Protein AF-A0A7S4CI80-F1 (afdb_monomer_lite)

InterPro domains:
  IPR011989 Armadillo-like helical [G3DSA:1.25.10.10] (2-268)
  IPR016024 Armadillo-type fold [SSF48371] (73-231)

Radius of gyration: 21.58 Å; chains: 1; bounding box: 51×41×60 Å

pLDDT: mean 76.31, std 18.37, range [42.38, 98.0]

Secondary structure (DSSP, 8-state):
-HHHHHHHHHH--SHHHHHHHHHHHHHHGGGS-HHHHHHHHHHHHHHH--GGGTTTSTTHHHHHHHHHHHH-SHHHHHHHHHHHHHTTT-HHHHHHHHHHHHHHHHSHHHHHHHHHTTHHHHHHHHHHH-TT-HHHHHHHHHHHHHHHHTT-HHHHHHTT-GGGHHHHHHH---HHHHHHHHHHHHHHHHHSTTSS-HHHHHHHHHHHHHH---HHHHHHHHHHHHHHHHH-SSSHHHHHTSHHHHHHHHHHHHHS-SSSSS-HHHHHHHHHHHTT--

Foldseek 3Di:
DLVVLLVVLVVDPDPVVNVVSLVVLLVCLVVDDLVVNLVSLLSSLLSNDPCVVVVPDPCNVVVLVVLLVRQLDLVNLLSLVVSCVVPVPDVSSLLSSLVSLLSLCLDPSRVVSSLVSVSLLSLQSSCVNCLQDVSSLVSLLSNCLSCLQPLNNVSCLVSCSVVCLLSNLVNDPDLVSLLSSLQSLLSNLVSPQPSDDLVVQLVSLLSSCVNPLALSSLVSSVSNLVSSLVSDDDDVLVVLLDPSVVVSLVSSVVNHDPPDDDPSVVVVVVSCVVVVSD

Organism: NCBI:txid73025

Sequence (278 aa):
LCQVCYNLALAVDTSEARTLLLQTMLSTVPLCTEEDTAQIVILTVGAVLTPRVWQESVFGDIYRDLLIQHMATETHVQSIVNCAKQFSAILDIQHPCVEILTILLQAEVSRSLVLSCGGLQVVVDCAKRFPKDTPVQGYFLESVAECAVNDMLSEAMQIGALDHLPTVMEHSTDEADAEQCCSLVTTCLGAKPGCMDGAAALELVRTAVQLHPTPDVASAALDAIVAIGESTVVEPWALMATEAGVDLLSRCAAAQPPEGGPDFSEGLVHMLDRNGAL

Structure (mmCIF, N/CA/C/O backbone):
data_AF-A0A7S4CI80-F1
#
_entry.id   AF-A0A7S4CI80-F1
#
loop_
_atom_site.group_PDB
_atom_site.id
_atom_site.type_symbol
_atom_site.label_atom_id
_atom_site.label_alt_id
_atom_site.label_comp_id
_atom_site.label_asym_id
_atom_site.label_entity_id
_atom_site.label_seq_id
_atom_site.pdbx_PDB_ins_code
_atom_site.Cartn_x
_atom_site.Cartn_y
_atom_site.Cartn_z
_atom_site.occupancy
_atom_site.B_iso_or_equiv
_atom_site.auth_seq_id
_atom_site.auth_comp_id
_atom_site.auth_asym_id
_atom_site.auth_atom_id
_atom_site.pdbx_PDB_model_num
ATOM 1 N N . LEU A 1 1 ? -25.852 8.807 22.545 1.00 44.88 1 LEU A N 1
ATOM 2 C CA . LEU A 1 1 ? -24.674 9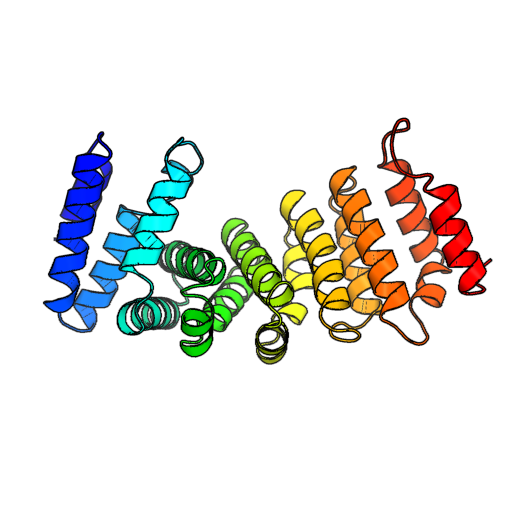.521 23.088 1.00 44.88 1 LEU A CA 1
ATOM 3 C C . LEU A 1 1 ? -23.642 9.762 21.991 1.00 44.88 1 LEU A C 1
ATOM 5 O O . LEU A 1 1 ? -23.297 10.904 21.739 1.00 44.88 1 LEU A O 1
ATOM 9 N N . CYS A 1 2 ? -23.247 8.725 21.255 1.00 43.81 2 CYS A N 1
ATOM 10 C CA . CYS A 1 2 ? -22.209 8.828 20.233 1.00 43.81 2 CYS A CA 1
ATOM 11 C C . CYS A 1 2 ? -22.530 9.784 19.067 1.00 43.81 2 CYS A C 1
ATOM 13 O O . CYS A 1 2 ? -21.680 10.588 18.713 1.00 43.81 2 CYS A O 1
ATOM 15 N N . GLN A 1 3 ? -23.765 9.808 18.546 1.00 43.31 3 GLN A N 1
ATOM 16 C CA . GLN A 1 3 ? -24.186 10.817 17.552 1.00 43.31 3 GLN A CA 1
ATOM 17 C C . GLN A 1 3 ? -24.090 12.257 18.091 1.00 43.31 3 GLN A C 1
ATOM 19 O O . GLN A 1 3 ? -23.827 13.194 17.345 1.00 43.31 3 GLN A O 1
ATOM 24 N N . VAL A 1 4 ? -24.294 12.439 19.400 1.00 45.97 4 VAL A N 1
ATOM 25 C CA . VAL A 1 4 ? -24.179 13.745 20.065 1.00 45.97 4 VAL A CA 1
ATOM 26 C C . VAL A 1 4 ? -22.709 14.137 20.188 1.00 45.97 4 VAL A C 1
ATOM 28 O O . VAL A 1 4 ? -22.381 15.273 19.877 1.00 45.97 4 VAL A O 1
ATOM 31 N N . CYS A 1 5 ? -21.822 13.205 20.550 1.00 49.31 5 CYS A N 1
ATOM 32 C CA . CYS A 1 5 ? -20.373 13.428 20.564 1.00 49.31 5 CYS A CA 1
ATOM 33 C C . CYS A 1 5 ? -19.816 13.725 19.163 1.00 49.31 5 CYS A C 1
ATOM 35 O O . CYS A 1 5 ? -19.029 14.652 19.026 1.00 49.31 5 CYS A O 1
ATOM 37 N N . TYR A 1 6 ? -20.277 13.012 18.129 1.00 46.78 6 TYR A N 1
ATOM 38 C CA . TYR A 1 6 ? -19.923 13.260 16.727 1.00 46.78 6 TYR A CA 1
ATOM 39 C C . TYR A 1 6 ? -20.344 14.664 16.275 1.00 46.78 6 TYR A C 1
ATOM 41 O O . TYR A 1 6 ? -19.527 15.447 15.796 1.00 46.78 6 TYR A O 1
ATOM 49 N N . ASN A 1 7 ? -21.603 15.034 16.525 1.00 47.84 7 ASN A N 1
ATOM 50 C CA . ASN A 1 7 ? -22.102 16.370 16.202 1.00 47.84 7 ASN A CA 1
ATOM 51 C C . ASN A 1 7 ? -21.393 17.471 17.017 1.00 47.84 7 ASN A C 1
ATOM 53 O O . ASN A 1 7 ? -21.228 18.577 16.514 1.00 47.84 7 ASN A O 1
ATOM 57 N N . LEU A 1 8 ? -20.960 17.186 18.253 1.00 47.72 8 LEU A N 1
ATOM 58 C CA . LEU A 1 8 ? -20.152 18.106 19.060 1.00 47.72 8 LEU A CA 1
ATOM 59 C C . LEU A 1 8 ? -18.726 18.248 18.518 1.00 47.72 8 LEU A C 1
ATOM 61 O O . LEU A 1 8 ? -18.243 19.368 18.434 1.00 47.72 8 LEU A O 1
ATOM 65 N N . ALA A 1 9 ? -18.068 17.159 18.114 1.00 49.94 9 ALA A N 1
ATOM 66 C CA . ALA A 1 9 ? -16.731 17.206 17.519 1.00 49.94 9 ALA A CA 1
ATOM 67 C C . ALA A 1 9 ? -16.717 18.037 16.225 1.00 49.94 9 ALA A C 1
ATOM 69 O O . ALA A 1 9 ? -15.828 18.867 16.037 1.00 49.94 9 ALA A O 1
ATOM 70 N N . LEU A 1 10 ? -17.753 17.882 15.391 1.00 48.47 10 LEU A N 1
ATOM 71 C CA . LEU A 1 10 ? -17.949 18.678 14.177 1.00 48.47 10 LEU A CA 1
ATOM 72 C C . LEU A 1 10 ? -18.293 20.151 14.456 1.00 48.47 10 LEU A C 1
ATOM 74 O O . LEU A 1 10 ? -17.951 21.014 13.655 1.00 48.47 10 LEU A O 1
ATOM 78 N N . ALA A 1 11 ? -18.963 20.452 15.573 1.00 47.44 11 ALA A N 1
ATOM 79 C CA . ALA A 1 11 ? -19.374 21.813 15.934 1.00 47.44 11 ALA A CA 1
ATOM 80 C C . ALA A 1 11 ? -18.296 22.614 16.687 1.00 47.44 11 ALA A C 1
ATOM 82 O O . ALA A 1 11 ? -18.469 23.811 16.920 1.00 47.44 11 ALA A O 1
ATOM 83 N N . VAL A 1 12 ? -17.205 21.971 17.109 1.00 52.47 12 VAL A N 1
ATOM 84 C CA . VAL A 1 12 ? -16.127 22.615 17.864 1.00 52.47 12 VAL A CA 1
ATOM 85 C C . VAL A 1 12 ? -15.066 23.141 16.897 1.00 52.47 12 VAL A C 1
ATOM 87 O O . VAL A 1 12 ? -14.402 22.372 16.204 1.00 52.47 12 VAL A O 1
ATOM 90 N N . ASP A 1 13 ? -14.897 24.462 16.875 1.00 50.25 13 ASP A N 1
ATOM 91 C CA . ASP A 1 13 ? -14.061 25.189 15.905 1.00 50.25 13 ASP A CA 1
ATOM 92 C C . ASP A 1 13 ? -12.594 25.372 16.352 1.00 50.25 13 ASP A C 1
ATOM 94 O O . ASP A 1 13 ? -11.782 25.953 15.637 1.00 50.25 13 ASP A O 1
ATOM 98 N N . THR A 1 14 ? -12.225 24.897 17.549 1.00 54.53 14 THR A N 1
ATOM 99 C CA . THR A 1 14 ? -10.882 25.094 18.122 1.00 54.53 14 THR A CA 1
ATOM 100 C C . THR A 1 14 ? -10.185 23.773 18.448 1.00 54.53 14 THR A C 1
ATOM 102 O O . THR A 1 14 ? -10.803 22.822 18.936 1.00 54.53 14 THR A O 1
ATOM 105 N N . SER A 1 15 ? -8.871 23.711 18.195 1.00 49.38 15 SER A N 1
ATOM 106 C CA . SER A 1 15 ? -8.067 22.494 18.383 1.00 49.38 15 SER A CA 1
ATOM 107 C C . SER A 1 15 ? -8.060 22.010 19.838 1.00 49.38 15 SER A C 1
ATOM 109 O O . SER A 1 15 ? -8.204 20.816 20.074 1.00 49.38 15 SER A O 1
ATOM 111 N N . GLU A 1 16 ? -7.992 22.918 20.818 1.00 49.62 16 GLU A N 1
ATOM 112 C CA . GLU A 1 16 ? -7.991 22.584 22.252 1.00 49.62 16 GLU A CA 1
ATOM 113 C C . GLU A 1 16 ? -9.283 21.900 22.707 1.00 49.62 16 GLU A C 1
ATOM 115 O O . GLU A 1 16 ? -9.243 20.918 23.448 1.00 49.62 16 GLU A O 1
ATOM 120 N N . ALA A 1 17 ? -10.436 22.380 22.242 1.00 51.88 17 ALA A N 1
ATOM 121 C CA . ALA A 1 17 ? -11.717 21.797 22.612 1.00 51.88 17 ALA A CA 1
ATOM 122 C C . ALA A 1 17 ? -11.946 20.445 21.913 1.00 51.88 17 ALA A C 1
ATOM 124 O O . ALA A 1 17 ? -12.551 19.560 22.516 1.00 51.88 17 ALA A O 1
ATOM 125 N N . ARG A 1 18 ? -11.388 20.232 20.708 1.00 54.59 18 ARG A N 1
ATOM 126 C CA . ARG A 1 18 ? -11.347 18.906 20.065 1.00 54.59 18 ARG A CA 1
ATOM 127 C C . ARG A 1 18 ? -10.449 17.932 20.829 1.00 54.59 18 ARG A C 1
ATOM 129 O O . ARG A 1 18 ? -10.881 16.814 21.086 1.00 54.59 18 ARG A O 1
ATOM 136 N N . THR A 1 19 ? -9.259 18.358 21.260 1.00 50.62 19 THR A N 1
ATOM 137 C CA . THR A 1 19 ? -8.332 17.545 22.072 1.00 50.62 19 THR A CA 1
ATOM 138 C C . THR A 1 19 ? -8.939 17.156 23.419 1.00 50.62 19 THR A C 1
ATOM 140 O O . THR A 1 19 ? -8.828 16.007 23.840 1.00 50.62 19 THR A O 1
ATOM 143 N N . LEU A 1 20 ? -9.637 18.081 24.082 1.00 53.38 20 LEU A N 1
ATOM 144 C CA . LEU A 1 20 ? -10.321 17.800 25.343 1.00 53.38 20 LEU A CA 1
ATOM 145 C C . LEU A 1 20 ? -11.491 16.821 25.146 1.00 53.38 20 LEU A C 1
ATOM 147 O O . LEU A 1 20 ? -11.686 15.919 25.964 1.00 53.38 20 LEU A O 1
ATOM 151 N N . LEU A 1 21 ? -12.244 16.956 24.046 1.00 56.94 21 LEU A N 1
ATOM 152 C CA . LEU A 1 21 ? -13.309 16.018 23.677 1.00 56.94 21 LEU A CA 1
ATOM 153 C C . LEU A 1 21 ? -12.735 14.615 23.428 1.00 56.94 21 LEU A C 1
ATOM 155 O O . LEU A 1 21 ? -13.247 13.643 23.973 1.00 56.94 21 LEU A O 1
ATOM 159 N N . LEU A 1 22 ? -11.624 14.535 22.693 1.00 54.19 22 LEU A N 1
ATOM 160 C CA . LEU A 1 22 ? -10.834 13.327 22.440 1.00 54.19 22 LEU A CA 1
ATOM 161 C C . LEU A 1 22 ? -10.395 12.642 23.732 1.00 54.19 22 LEU A C 1
ATOM 163 O O . LEU A 1 22 ? -10.680 11.467 23.933 1.00 54.19 22 LEU A O 1
ATOM 167 N N . GLN A 1 23 ? -9.741 13.376 24.634 1.00 52.66 23 GLN A N 1
ATOM 168 C CA . GLN A 1 23 ? -9.289 12.845 25.921 1.00 52.66 23 GLN A CA 1
ATOM 169 C C . GLN A 1 23 ? -10.463 12.364 26.779 1.00 52.66 23 GLN A C 1
ATOM 171 O O . GLN A 1 23 ? -10.371 11.336 27.452 1.00 52.66 23 GLN A O 1
ATOM 176 N N . THR A 1 24 ? -11.594 13.068 26.734 1.00 54.88 24 THR A N 1
ATOM 177 C CA . THR A 1 24 ? -12.808 12.686 27.468 1.00 54.88 24 THR A CA 1
ATOM 178 C C . THR A 1 24 ? -13.458 11.434 26.868 1.00 54.88 24 THR A C 1
ATOM 180 O O . THR A 1 24 ? -13.903 10.551 27.599 1.00 54.88 24 THR A O 1
ATOM 183 N N . MET A 1 25 ? -13.477 11.305 25.540 1.00 56.69 25 MET A N 1
ATOM 184 C CA . MET A 1 25 ? -13.988 10.113 24.859 1.00 56.69 25 MET A CA 1
ATOM 185 C C . MET A 1 25 ? -13.073 8.909 25.108 1.00 56.69 25 MET A C 1
ATOM 187 O O . MET A 1 25 ? -13.547 7.871 25.551 1.00 56.69 25 MET A O 1
ATOM 191 N N . LEU A 1 26 ? -11.756 9.067 24.958 1.00 53.22 26 LEU A N 1
ATOM 192 C CA . LEU A 1 26 ? -10.767 8.010 25.196 1.00 53.22 26 LEU A CA 1
ATOM 193 C C . LEU A 1 26 ? -10.712 7.558 26.664 1.00 53.22 26 LEU A C 1
ATOM 195 O O . LEU A 1 26 ? -10.555 6.372 26.933 1.00 53.22 26 LEU A O 1
ATOM 199 N N . SER A 1 27 ? -10.899 8.463 27.628 1.00 52.41 27 SER A N 1
ATOM 200 C CA . SER A 1 27 ? -10.951 8.103 29.057 1.00 52.41 27 SER A CA 1
ATOM 201 C C . SER A 1 27 ? -12.258 7.429 29.485 1.00 52.41 27 SER A C 1
ATOM 203 O O . SER A 1 27 ? -12.305 6.832 30.561 1.00 52.41 27 SER A O 1
ATOM 205 N N . THR A 1 28 ? -13.307 7.478 28.657 1.00 51.56 28 THR A N 1
ATOM 206 C CA . THR A 1 28 ? -14.584 6.785 28.906 1.00 51.56 28 THR A CA 1
ATOM 207 C C . THR A 1 28 ? -14.690 5.431 28.194 1.00 51.56 28 THR A C 1
ATOM 209 O O . THR A 1 28 ? -15.520 4.611 28.588 1.00 51.56 28 THR A O 1
ATOM 212 N N . VAL A 1 29 ? -13.790 5.138 27.242 1.00 49.81 29 VAL A N 1
ATOM 213 C CA . VAL A 1 29 ? -13.626 3.822 26.584 1.00 49.81 29 VAL A CA 1
ATOM 214 C C . VAL A 1 29 ? -13.537 2.647 27.576 1.00 49.81 29 VAL A C 1
ATOM 216 O O . VAL A 1 29 ? -14.237 1.660 27.360 1.00 49.81 29 VAL A O 1
ATOM 219 N N . PRO A 1 30 ? -12.788 2.716 28.700 1.00 42.38 30 PRO A N 1
ATOM 220 C CA . PRO A 1 30 ? -12.654 1.586 29.628 1.00 42.38 30 PRO A CA 1
ATOM 221 C C . PRO A 1 30 ? -13.926 1.253 30.427 1.00 42.38 30 PRO A C 1
ATOM 223 O O . PRO A 1 30 ? -13.933 0.285 31.184 1.00 42.38 30 PRO A O 1
ATOM 226 N N . LEU A 1 31 ? -14.976 2.077 30.329 1.00 45.28 31 LEU A N 1
ATOM 227 C CA . LEU A 1 31 ? -16.210 1.954 31.115 1.00 45.28 31 LEU A CA 1
ATOM 228 C C . LEU A 1 31 ? -17.374 1.334 30.326 1.00 45.28 31 LEU A C 1
ATOM 230 O O . LEU A 1 31 ? -18.476 1.212 30.862 1.00 45.28 31 LEU A O 1
ATOM 234 N N . CYS A 1 32 ? -17.150 0.966 29.066 1.00 44.88 32 CYS A N 1
ATOM 235 C CA . CYS A 1 32 ? -18.192 0.512 28.151 1.00 44.88 32 CYS A CA 1
ATOM 236 C C . CYS A 1 32 ? -18.179 -1.019 28.003 1.00 44.88 32 CYS A C 1
ATOM 238 O O . CYS A 1 32 ? -17.152 -1.668 28.188 1.00 44.88 32 CYS A O 1
ATOM 240 N N . THR A 1 33 ? -19.334 -1.620 27.702 1.00 52.03 33 THR A N 1
ATOM 241 C CA . THR A 1 33 ? -19.421 -3.062 27.403 1.00 52.03 33 THR A CA 1
ATOM 242 C C . THR A 1 33 ? -18.728 -3.380 26.066 1.00 52.03 33 THR A C 1
ATOM 244 O O . THR A 1 33 ? -18.458 -2.464 25.287 1.00 52.03 33 THR A O 1
ATOM 247 N N . GLU A 1 34 ? -18.417 -4.653 25.771 1.00 52.28 34 GLU A N 1
ATOM 248 C CA . GLU A 1 34 ? -17.697 -5.046 24.536 1.00 52.28 34 GLU A CA 1
ATOM 249 C C . GLU A 1 34 ? -18.371 -4.526 23.247 1.00 52.28 34 GLU A C 1
ATOM 251 O O . GLU A 1 34 ? -17.686 -4.149 22.299 1.00 52.28 34 GLU A O 1
ATOM 256 N N . GLU A 1 35 ? -19.703 -4.424 23.230 1.00 45.50 35 GLU A N 1
ATOM 257 C CA . GLU A 1 35 ? -20.483 -3.971 22.069 1.00 45.50 35 GLU A CA 1
ATOM 258 C C . GLU A 1 35 ? -20.558 -2.428 21.966 1.00 45.50 35 GLU A C 1
ATOM 260 O O . GLU A 1 35 ? -20.491 -1.864 20.871 1.00 45.50 35 GLU A O 1
ATOM 265 N N . ASP A 1 36 ? -20.583 -1.727 23.107 1.00 48.88 36 ASP A N 1
ATOM 266 C CA . ASP A 1 36 ? -20.546 -0.256 23.187 1.00 48.88 36 ASP A CA 1
ATOM 267 C C . ASP A 1 36 ? -19.147 0.311 22.889 1.00 48.88 36 ASP A C 1
ATOM 269 O O . ASP A 1 36 ? -19.002 1.410 22.347 1.00 48.88 36 ASP A O 1
ATOM 273 N N . THR A 1 37 ? -18.101 -0.455 23.204 1.00 50.84 37 THR A N 1
ATOM 274 C CA . THR A 1 37 ? -16.699 -0.078 22.980 1.00 50.84 37 THR A CA 1
ATOM 275 C C . THR A 1 37 ? -16.371 -0.015 21.490 1.00 50.84 37 THR A C 1
ATOM 277 O O . THR A 1 37 ? -15.715 0.927 21.055 1.00 50.84 37 THR A O 1
ATOM 280 N N . ALA A 1 38 ? -16.893 -0.938 20.675 1.00 47.25 38 ALA A N 1
ATOM 281 C CA . ALA A 1 38 ? -16.717 -0.898 19.223 1.00 47.25 38 ALA A CA 1
ATOM 282 C C . ALA A 1 38 ? -17.406 0.325 18.597 1.00 47.25 38 ALA A C 1
ATOM 284 O O . ALA A 1 38 ? -16.808 1.015 17.777 1.00 47.25 38 ALA A O 1
ATOM 285 N N . GLN A 1 39 ? -18.628 0.657 19.027 1.00 49.03 39 GLN A N 1
ATOM 286 C CA . GLN A 1 39 ? -19.332 1.848 18.543 1.00 49.03 39 GLN A CA 1
ATOM 287 C C . GLN A 1 39 ? -18.661 3.143 18.995 1.00 49.03 39 GLN A C 1
ATOM 289 O O . GLN A 1 39 ? -18.588 4.081 18.210 1.00 49.03 39 GLN A O 1
ATOM 294 N N . ILE A 1 40 ? -18.138 3.212 20.220 1.00 51.44 40 ILE A N 1
ATOM 295 C CA . ILE A 1 40 ? -17.398 4.383 20.703 1.00 51.44 40 ILE A CA 1
ATOM 296 C C . ILE A 1 40 ? -16.032 4.482 20.036 1.00 51.44 40 ILE A C 1
ATOM 298 O O . ILE A 1 40 ? -15.643 5.593 19.712 1.00 51.44 40 ILE A O 1
ATOM 302 N N . VAL A 1 41 ? -15.335 3.383 19.739 1.00 50.53 41 VAL A N 1
ATOM 303 C CA . VAL A 1 41 ? -14.119 3.421 18.915 1.00 50.53 41 VAL A CA 1
ATOM 304 C C . VAL A 1 41 ? -14.477 3.928 17.527 1.00 50.53 41 VAL A C 1
ATOM 306 O O . VAL A 1 41 ? -13.964 4.971 17.184 1.00 50.53 41 VAL A O 1
ATOM 309 N N . ILE A 1 42 ? -15.433 3.341 16.798 1.00 51.19 42 ILE A N 1
ATOM 310 C CA . ILE A 1 42 ? -15.883 3.820 15.470 1.00 51.19 42 ILE A CA 1
ATOM 311 C C . ILE A 1 42 ? -16.328 5.288 15.496 1.00 51.19 42 ILE A C 1
ATOM 313 O O . ILE A 1 42 ? -16.064 6.022 14.553 1.00 51.19 42 ILE A O 1
ATOM 317 N N . LEU A 1 43 ? -16.998 5.741 16.557 1.00 50.53 43 LEU A N 1
ATOM 318 C CA . LEU A 1 43 ? -17.485 7.117 16.669 1.00 50.53 43 LEU A CA 1
ATOM 319 C C . LEU A 1 43 ? -16.432 8.090 17.201 1.00 50.53 43 LEU A C 1
ATOM 321 O O . LEU A 1 43 ? -16.509 9.258 16.867 1.00 50.53 43 LEU A O 1
ATOM 325 N N . THR A 1 44 ? -15.435 7.655 17.969 1.00 53.06 44 THR A N 1
ATOM 326 C CA . THR A 1 44 ? -14.275 8.484 18.347 1.00 53.06 44 THR A CA 1
ATOM 327 C C . THR A 1 44 ? -13.315 8.562 17.169 1.00 53.06 44 THR A C 1
ATOM 329 O O . THR A 1 44 ? -12.885 9.636 16.795 1.00 53.06 44 THR A O 1
ATOM 332 N N . VAL A 1 45 ? -13.066 7.442 16.505 1.00 49.59 45 VAL A N 1
ATOM 333 C CA . VAL A 1 45 ? -12.269 7.312 15.288 1.00 49.59 45 VAL A CA 1
ATOM 334 C C . VAL A 1 45 ? -12.910 8.072 14.128 1.00 49.59 45 VAL A C 1
ATOM 336 O O . VAL A 1 45 ? -12.253 8.894 13.516 1.00 49.59 45 VAL A O 1
ATOM 339 N N . GLY A 1 46 ? -14.208 7.907 13.882 1.00 48.19 46 GLY A N 1
ATOM 340 C CA . GLY A 1 46 ? -14.922 8.585 12.798 1.00 48.19 46 GLY A CA 1
ATOM 341 C C . GLY A 1 46 ? -15.309 10.044 13.079 1.00 48.19 46 GLY A C 1
ATOM 342 O O . GLY A 1 46 ? -15.438 10.813 12.133 1.00 48.19 46 GLY A O 1
ATOM 343 N N . ALA A 1 47 ? -15.501 10.461 14.342 1.00 48.84 47 ALA A N 1
ATOM 344 C CA . ALA A 1 47 ? -15.761 11.874 14.682 1.00 48.84 47 ALA A CA 1
ATOM 345 C C . ALA A 1 47 ? -14.490 12.710 14.768 1.00 48.84 47 ALA A C 1
ATOM 347 O O . ALA A 1 47 ? -14.525 13.919 14.545 1.00 48.84 47 ALA A O 1
ATOM 348 N N . VAL A 1 48 ? -13.392 12.081 15.180 1.00 47.91 48 VAL A N 1
ATOM 349 C CA . VAL A 1 48 ? -12.120 12.764 15.343 1.00 47.91 48 VAL A CA 1
ATOM 350 C C . VAL A 1 48 ? -11.348 12.680 14.033 1.00 47.91 48 VAL A C 1
ATOM 352 O O . VAL A 1 48 ? -10.909 13.710 13.559 1.00 47.91 48 VAL A O 1
ATOM 355 N N . LEU A 1 49 ? -11.249 11.517 13.395 1.00 48.81 49 LEU A N 1
ATOM 356 C CA . LEU A 1 49 ? -10.271 11.214 12.349 1.00 48.81 49 LEU A CA 1
ATOM 357 C C . LEU A 1 49 ? -10.933 11.053 10.976 1.00 48.81 49 LEU A C 1
ATOM 359 O O . LEU A 1 49 ? -10.781 10.026 10.334 1.00 48.81 49 LEU A O 1
ATOM 363 N N . THR A 1 50 ? -11.669 12.049 10.486 1.00 49.34 50 THR A N 1
ATOM 364 C CA . THR A 1 50 ? -11.762 12.202 9.021 1.00 49.34 50 THR A CA 1
ATOM 365 C C . THR A 1 50 ? -10.627 13.126 8.601 1.00 49.34 50 THR A C 1
ATOM 367 O O . THR A 1 50 ? -10.806 14.348 8.630 1.00 49.34 50 THR A O 1
ATOM 370 N N . PRO A 1 51 ? -9.451 12.603 8.219 1.00 47.31 51 PRO A N 1
ATOM 371 C CA . PRO A 1 51 ? -8.303 13.432 7.890 1.00 47.31 51 PRO A CA 1
ATOM 372 C C . PRO A 1 51 ? -8.452 14.169 6.565 1.00 47.31 51 PRO A C 1
ATOM 374 O O . PRO A 1 51 ? -7.636 15.039 6.280 1.00 47.31 51 PRO A O 1
ATOM 377 N N . ARG A 1 52 ? -9.558 13.984 5.831 1.00 43.16 52 ARG A N 1
ATOM 378 C CA . ARG A 1 52 ? -9.990 14.963 4.820 1.00 43.16 52 ARG A CA 1
ATOM 379 C C . ARG A 1 52 ? -10.141 16.383 5.379 1.00 43.16 52 ARG A C 1
ATOM 381 O O . ARG A 1 52 ? -9.970 17.332 4.633 1.00 43.16 52 ARG A O 1
ATOM 388 N N . VAL A 1 53 ? -10.413 16.550 6.676 1.00 44.41 53 VAL A N 1
ATOM 389 C CA . VAL A 1 53 ? -10.423 17.870 7.340 1.00 44.41 53 VAL A CA 1
ATOM 390 C C . VAL A 1 53 ? -9.010 18.295 7.785 1.00 44.41 53 VAL A C 1
ATOM 392 O O . VAL A 1 53 ? -8.795 19.438 8.178 1.00 44.41 53 VAL A O 1
ATOM 395 N N . TRP A 1 54 ? -8.036 17.382 7.785 1.00 49.62 54 TRP A N 1
ATOM 396 C CA . TRP A 1 54 ? -6.765 17.532 8.504 1.00 49.62 54 TRP A CA 1
ATOM 397 C C . TRP A 1 54 ? -5.538 17.622 7.606 1.00 49.62 54 TRP A C 1
ATOM 399 O O . TRP A 1 54 ? -4.607 18.337 7.975 1.00 49.62 54 TRP A O 1
ATOM 409 N N . GLN A 1 55 ? -5.562 16.968 6.437 1.00 44.78 55 GLN A N 1
ATOM 410 C CA . GLN A 1 55 ? -4.556 17.120 5.378 1.00 44.78 55 GLN A CA 1
ATOM 411 C C . GLN A 1 55 ? -4.450 18.580 4.901 1.00 44.78 55 GLN A C 1
ATOM 413 O O . GLN A 1 55 ? -3.389 19.010 4.465 1.00 44.78 55 GLN A O 1
ATOM 418 N N . GLU A 1 56 ? -5.511 19.377 5.065 1.00 44.31 56 GLU A N 1
ATOM 419 C CA . GLU A 1 56 ? -5.511 20.816 4.766 1.00 44.31 56 GLU A CA 1
ATOM 420 C C . GLU A 1 56 ? -4.998 21.697 5.928 1.00 44.31 56 GLU A C 1
ATOM 422 O O . GLU A 1 56 ? -4.990 22.924 5.821 1.00 44.31 56 GLU A O 1
ATOM 427 N N . SER A 1 57 ? -4.568 21.114 7.057 1.00 52.50 57 SER A N 1
ATOM 428 C CA . SER A 1 57 ? -4.187 21.866 8.261 1.00 52.50 57 SER A CA 1
ATOM 429 C C . SER A 1 57 ? -2.708 21.709 8.632 1.00 52.50 57 SER A C 1
ATOM 431 O O . SER A 1 57 ? -2.147 20.619 8.596 1.00 52.50 57 SER A O 1
ATOM 433 N N . VAL A 1 58 ? -2.099 22.795 9.124 1.00 56.16 58 VAL A N 1
ATOM 434 C CA . VAL A 1 58 ? -0.716 22.853 9.660 1.00 56.16 58 VAL A CA 1
ATOM 435 C C . VAL A 1 58 ? -0.505 21.931 10.884 1.00 56.16 58 VAL A C 1
ATOM 437 O O . VAL A 1 58 ? 0.597 21.817 11.405 1.00 56.16 58 VAL A O 1
ATOM 440 N N . PHE A 1 59 ? -1.558 21.267 11.368 1.00 56.91 59 PHE A N 1
ATOM 441 C CA . PHE A 1 59 ? -1.555 20.464 12.590 1.00 56.91 59 PHE A CA 1
ATOM 442 C C . PHE A 1 59 ? -1.556 18.948 12.344 1.00 56.91 59 PHE A C 1
ATOM 444 O O . PHE A 1 59 ? -1.599 18.198 13.319 1.00 56.91 59 PHE A O 1
ATOM 451 N N . GLY A 1 60 ? -1.509 18.489 11.085 1.00 63.94 60 GLY A N 1
ATOM 452 C CA . GLY A 1 60 ? -1.569 17.062 10.733 1.00 63.94 60 GLY A CA 1
ATOM 453 C C . GLY A 1 60 ? -0.589 16.191 11.529 1.00 63.94 60 GLY A C 1
ATOM 454 O O . GLY A 1 60 ? -1.000 15.191 12.118 1.00 63.94 60 GLY A O 1
ATOM 455 N N . ASP A 1 61 ? 0.664 16.631 11.654 1.00 68.50 61 ASP A N 1
ATOM 456 C CA . ASP A 1 61 ? 1.709 15.895 12.380 1.00 68.50 61 ASP A CA 1
ATOM 457 C C . ASP A 1 61 ? 1.419 15.777 13.884 1.00 68.50 61 ASP A C 1
ATOM 459 O O . ASP A 1 61 ? 1.541 14.702 14.466 1.00 68.50 61 ASP A O 1
ATOM 463 N N . ILE A 1 62 ? 0.937 16.855 14.515 1.00 67.06 62 ILE A N 1
ATOM 464 C CA . ILE A 1 62 ? 0.596 16.861 15.949 1.00 67.06 62 ILE A CA 1
ATOM 465 C C . ILE A 1 62 ? -0.551 15.885 16.233 1.00 67.06 62 ILE A C 1
ATOM 467 O O . ILE A 1 62 ? -0.549 15.189 17.250 1.00 67.06 62 ILE A O 1
ATOM 471 N N . TYR A 1 63 ? -1.542 15.820 15.341 1.00 66.12 63 TYR A N 1
ATOM 472 C CA . TYR A 1 63 ? -2.655 14.885 15.486 1.00 66.12 63 TYR A CA 1
ATOM 473 C C . TYR A 1 63 ? -2.227 13.438 15.276 1.00 66.12 63 TYR A C 1
ATOM 475 O O . TYR A 1 63 ? -2.678 12.565 16.020 1.00 66.12 63 TYR A O 1
ATOM 483 N N . ARG A 1 64 ? -1.333 13.190 14.315 1.00 72.25 64 ARG A N 1
ATOM 484 C CA . ARG A 1 64 ? -0.734 11.873 14.097 1.00 72.25 64 ARG A CA 1
ATOM 485 C C . ARG A 1 64 ? -0.001 11.395 15.349 1.00 72.25 64 ARG A C 1
ATOM 487 O O . ARG A 1 64 ? -0.266 10.292 15.820 1.00 72.25 64 ARG A O 1
ATOM 494 N N . ASP A 1 65 ? 0.824 12.252 15.943 1.00 76.44 65 ASP A N 1
ATOM 495 C CA . ASP A 1 65 ? 1.569 11.939 17.165 1.00 76.44 65 ASP A CA 1
ATOM 496 C C . ASP A 1 65 ? 0.645 11.649 18.352 1.00 76.44 65 ASP A C 1
ATOM 498 O O . ASP A 1 65 ? 0.845 10.671 19.074 1.00 76.44 65 ASP A O 1
ATOM 502 N N . LEU A 1 66 ? -0.398 12.462 18.550 1.00 68.88 66 LEU A N 1
ATOM 503 C CA . LEU A 1 66 ? -1.389 12.239 19.609 1.00 68.88 66 LEU A CA 1
ATOM 504 C C . LEU A 1 66 ? -2.150 10.927 19.413 1.00 68.88 66 LEU A C 1
ATOM 506 O O . LEU A 1 66 ? -2.371 10.189 20.377 1.00 68.88 66 LEU A O 1
ATOM 510 N N . LEU A 1 67 ? -2.532 10.622 18.171 1.00 72.69 67 LEU A N 1
ATOM 511 C CA . LEU A 1 67 ? -3.175 9.362 17.833 1.00 72.69 67 LEU A CA 1
ATOM 512 C C . LEU A 1 67 ? -2.264 8.189 18.178 1.00 72.69 67 LEU A C 1
ATOM 514 O O . LEU A 1 67 ? -2.701 7.281 18.879 1.00 72.69 67 LEU A O 1
ATOM 518 N N . ILE A 1 68 ? -1.000 8.226 17.755 1.00 78.38 68 ILE A N 1
ATOM 519 C CA . ILE A 1 68 ? -0.025 7.173 18.053 1.00 78.38 68 ILE A CA 1
ATOM 520 C C . ILE A 1 68 ? 0.126 7.020 19.570 1.00 78.38 68 ILE A C 1
ATOM 522 O O . ILE A 1 68 ? -0.032 5.921 20.096 1.00 78.38 68 ILE A O 1
ATOM 526 N N . GLN A 1 69 ? 0.332 8.117 20.302 1.00 75.75 69 GLN A N 1
ATOM 527 C CA . GLN A 1 69 ? 0.517 8.089 21.756 1.00 75.75 69 GLN A CA 1
ATOM 528 C C . GLN A 1 69 ? -0.658 7.469 22.521 1.00 75.75 69 GLN A C 1
ATOM 530 O O . GLN A 1 69 ? -0.460 6.966 23.626 1.00 75.75 69 GLN A O 1
ATOM 535 N N . HIS A 1 70 ? -1.885 7.550 22.002 1.00 70.56 70 HIS A N 1
ATOM 536 C CA . HIS A 1 70 ? -3.083 7.086 22.714 1.00 70.56 70 HIS A CA 1
ATOM 537 C C . HIS A 1 70 ? -3.630 5.758 22.174 1.00 70.56 70 HIS A C 1
ATOM 539 O O . HIS A 1 70 ? -4.224 4.980 22.925 1.00 70.56 70 HIS A O 1
ATOM 545 N N . MET A 1 71 ? -3.414 5.467 20.891 1.00 73.62 71 MET A N 1
ATOM 546 C CA . MET A 1 71 ? -3.944 4.279 20.218 1.00 73.62 71 MET A CA 1
ATOM 547 C C . MET A 1 71 ? -2.931 3.134 20.123 1.00 73.62 71 MET A C 1
ATOM 549 O O . MET A 1 71 ? -3.351 2.001 19.905 1.00 73.62 71 MET A O 1
ATOM 553 N N . ALA A 1 72 ? -1.634 3.377 20.360 1.00 81.44 72 ALA A N 1
ATOM 554 C CA . ALA A 1 72 ? -0.578 2.356 20.377 1.00 81.44 72 ALA A CA 1
ATOM 555 C C . ALA A 1 72 ? -0.618 1.443 21.624 1.00 81.44 72 ALA A C 1
ATOM 557 O O . ALA A 1 72 ? 0.394 1.212 22.283 1.00 81.44 72 ALA A O 1
ATOM 558 N N . THR A 1 73 ? -1.795 0.918 21.972 1.00 82.50 73 THR A N 1
ATOM 559 C CA . THR A 1 73 ? -1.961 -0.116 23.002 1.00 82.50 73 THR A CA 1
ATOM 560 C C . THR A 1 73 ? -2.617 -1.347 22.397 1.00 82.50 73 THR A C 1
ATOM 562 O O . THR A 1 73 ? -3.446 -1.232 21.493 1.00 82.50 73 THR A O 1
ATOM 565 N N . GLU A 1 74 ? -2.259 -2.532 22.893 1.00 83.94 74 GLU A N 1
ATOM 566 C CA . GLU A 1 74 ? -2.765 -3.805 22.364 1.00 83.94 74 GLU A CA 1
ATOM 567 C C . GLU A 1 74 ? -4.293 -3.858 22.366 1.00 83.94 74 GLU A C 1
ATOM 569 O O . GLU A 1 74 ? -4.907 -4.183 21.353 1.00 83.94 74 GLU A O 1
ATOM 574 N N . THR A 1 75 ? -4.920 -3.417 23.458 1.00 79.81 75 THR A N 1
ATOM 575 C CA . THR A 1 75 ? -6.380 -3.353 23.585 1.00 79.81 75 THR A CA 1
ATOM 576 C C . THR A 1 75 ? -7.022 -2.473 22.510 1.00 79.81 75 THR A C 1
ATOM 578 O O . THR A 1 75 ? -8.039 -2.857 21.929 1.00 79.81 75 THR A O 1
ATOM 581 N N . HIS A 1 76 ? -6.449 -1.300 22.218 1.00 79.94 76 HIS A N 1
ATOM 582 C CA . HIS A 1 76 ? -7.004 -0.378 21.222 1.00 79.94 76 HIS A CA 1
ATOM 583 C C . HIS A 1 76 ? -6.826 -0.906 19.796 1.00 79.94 76 HIS A C 1
ATOM 585 O O . HIS A 1 76 ? -7.798 -0.945 19.039 1.00 79.94 76 HIS A O 1
ATOM 591 N N . VAL A 1 77 ? -5.627 -1.379 19.447 1.00 85.25 77 VAL A N 1
ATOM 592 C CA . VAL A 1 77 ? -5.349 -1.967 18.128 1.00 85.25 77 VAL A CA 1
ATOM 593 C C . VAL A 1 77 ? -6.237 -3.189 17.883 1.00 85.25 77 VAL A C 1
ATOM 595 O O . VAL A 1 77 ? -6.888 -3.281 16.840 1.00 85.25 77 VAL A O 1
ATOM 598 N N . GLN A 1 78 ? -6.348 -4.091 18.862 1.00 86.44 78 GLN A N 1
ATOM 599 C CA . GLN A 1 78 ? -7.200 -5.274 18.753 1.00 86.44 78 GLN A CA 1
ATOM 600 C C . GLN A 1 78 ? -8.681 -4.904 18.598 1.00 86.44 78 GLN A C 1
ATOM 602 O O . GLN A 1 78 ? -9.401 -5.555 17.840 1.00 86.44 78 GLN A O 1
ATOM 607 N N . SER A 1 79 ? -9.139 -3.840 19.265 1.00 79.69 79 SER A N 1
ATOM 608 C CA . SER A 1 79 ? -10.513 -3.343 19.124 1.00 79.69 79 SER A CA 1
ATOM 609 C C . SER A 1 79 ? -10.795 -2.833 17.710 1.00 79.69 79 SER A C 1
ATOM 611 O O . SER A 1 79 ? -11.837 -3.163 17.146 1.00 79.69 79 SER A O 1
ATOM 613 N N . ILE A 1 80 ? -9.857 -2.095 17.104 1.00 83.50 80 ILE A N 1
ATOM 614 C CA . ILE A 1 80 ? -9.973 -1.630 15.711 1.00 83.50 80 ILE A CA 1
ATOM 615 C C . ILE A 1 80 ? -10.014 -2.824 14.751 1.00 83.50 80 ILE A C 1
ATOM 617 O O . ILE A 1 80 ? -10.895 -2.900 13.895 1.00 83.50 80 ILE A O 1
ATOM 621 N N . VAL A 1 81 ? -9.116 -3.797 14.927 1.00 88.88 81 VAL A N 1
ATOM 622 C CA . VAL A 1 81 ? -9.088 -5.023 14.113 1.00 88.88 81 VAL A CA 1
ATOM 623 C C . VAL A 1 81 ? -10.404 -5.797 14.221 1.00 88.88 81 VAL A C 1
ATOM 625 O O . VAL A 1 81 ? -10.960 -6.219 13.206 1.00 88.88 81 VAL A O 1
ATOM 628 N N . ASN A 1 82 ? -10.921 -5.988 15.436 1.00 84.38 82 ASN A N 1
ATOM 629 C CA . ASN A 1 82 ? -12.173 -6.709 15.666 1.00 84.38 82 ASN A CA 1
ATOM 630 C C . ASN A 1 82 ? -13.360 -5.977 15.034 1.00 84.38 82 ASN A C 1
ATOM 632 O O . ASN A 1 82 ? -14.182 -6.608 14.371 1.00 84.38 82 ASN A O 1
ATOM 636 N N . CYS A 1 83 ? -13.403 -4.652 15.178 1.00 79.00 83 CYS A N 1
ATOM 637 C CA . CYS A 1 83 ? -14.388 -3.796 14.535 1.00 79.00 83 CYS A CA 1
ATOM 638 C C . CYS A 1 83 ? -14.368 -3.962 13.008 1.00 79.00 83 CYS A C 1
ATOM 640 O O . CYS A 1 83 ? -15.395 -4.272 12.400 1.00 79.00 83 CYS A O 1
ATOM 642 N N . ALA A 1 84 ? -13.195 -3.835 12.385 1.00 86.00 84 ALA A N 1
ATOM 643 C CA . ALA A 1 84 ? -13.059 -3.971 10.942 1.00 86.00 84 ALA A CA 1
ATOM 644 C C . ALA A 1 84 ? -13.475 -5.369 10.450 1.00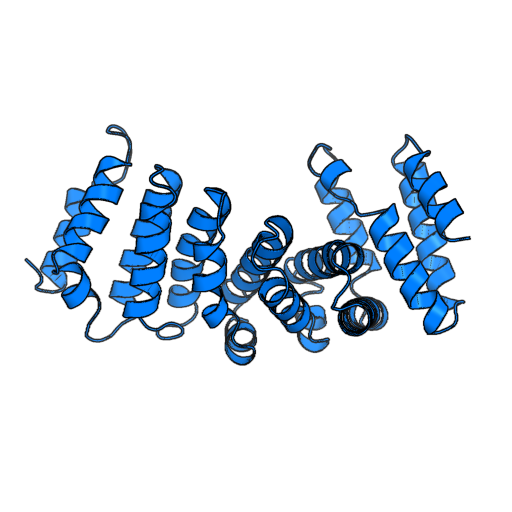 86.00 84 ALA A C 1
ATOM 646 O O . ALA A 1 84 ? -14.147 -5.494 9.427 1.00 86.00 84 ALA A O 1
ATOM 647 N N . LYS A 1 85 ? -13.154 -6.430 11.201 1.00 89.44 85 LYS A N 1
ATOM 648 C CA . LYS A 1 85 ? -13.584 -7.801 10.879 1.00 89.44 85 LYS A CA 1
ATOM 649 C C . LYS A 1 85 ? -15.100 -7.978 11.001 1.00 89.44 85 LYS A C 1
ATOM 651 O O . LYS A 1 85 ? -15.724 -8.537 10.097 1.00 89.44 85 LYS A O 1
ATOM 656 N N . GLN A 1 86 ? -15.696 -7.489 12.089 1.00 82.81 86 GLN A N 1
ATOM 657 C CA . GLN A 1 86 ? -17.133 -7.599 12.355 1.00 82.81 86 GLN A CA 1
ATOM 658 C C . GLN A 1 86 ? -17.966 -6.852 11.307 1.00 82.81 86 GLN A C 1
ATOM 660 O O . GLN A 1 86 ? -18.964 -7.379 10.819 1.00 82.81 86 GLN A O 1
ATOM 665 N N . PHE A 1 87 ? -17.533 -5.651 10.922 1.00 80.44 87 PHE A N 1
ATOM 666 C CA . PHE A 1 87 ? -18.237 -4.779 9.980 1.00 80.44 87 PHE A CA 1
ATOM 667 C C . PHE A 1 87 ? -17.566 -4.739 8.603 1.00 80.44 87 PHE A C 1
ATOM 669 O O . PHE A 1 87 ? -17.571 -3.717 7.918 1.00 80.44 87 PHE A O 1
ATOM 676 N N . SER A 1 88 ? -16.999 -5.871 8.185 1.00 90.31 88 SER A N 1
ATOM 677 C CA . SER A 1 88 ? -16.186 -6.016 6.970 1.00 90.31 88 SER A CA 1
ATOM 678 C C . SER A 1 88 ? -16.866 -5.560 5.673 1.00 90.31 88 SER A C 1
ATOM 680 O O . SER A 1 88 ? -16.180 -5.164 4.733 1.00 90.31 88 SER A O 1
ATOM 682 N N . ALA A 1 89 ? -18.200 -5.584 5.617 1.00 88.06 89 ALA A N 1
ATOM 683 C CA . ALA A 1 89 ? -18.988 -5.184 4.450 1.00 88.06 89 ALA A CA 1
ATOM 684 C C . ALA A 1 89 ? -19.372 -3.689 4.412 1.00 88.06 89 ALA A C 1
ATOM 686 O O . ALA A 1 89 ? -19.938 -3.244 3.416 1.00 88.06 89 ALA A O 1
ATOM 687 N N . ILE A 1 90 ? -19.110 -2.919 5.474 1.00 80.62 90 ILE A N 1
ATOM 688 C CA . ILE A 1 90 ? -19.565 -1.526 5.603 1.00 80.62 90 ILE A CA 1
ATOM 689 C C . ILE A 1 90 ? -18.383 -0.587 5.365 1.00 80.62 90 ILE A C 1
ATOM 691 O O . ILE A 1 90 ? -17.590 -0.344 6.272 1.00 80.62 90 ILE A O 1
ATOM 695 N N . LEU A 1 91 ? -18.281 -0.048 4.148 1.00 84.25 91 LEU A N 1
ATOM 696 C CA . LEU A 1 91 ? -17.164 0.799 3.715 1.00 84.25 91 LEU A CA 1
ATOM 697 C C . LEU A 1 91 ? -16.933 2.011 4.636 1.00 84.25 91 LEU A C 1
ATOM 699 O O . LEU A 1 91 ? -15.795 2.278 5.007 1.00 84.25 91 LEU A O 1
ATOM 703 N N . ASP A 1 92 ? -18.004 2.660 5.099 1.00 77.44 92 ASP A N 1
ATOM 704 C CA . ASP A 1 92 ? -17.930 3.802 6.026 1.00 77.44 92 ASP A CA 1
ATOM 705 C C . ASP A 1 92 ? -17.254 3.460 7.365 1.00 77.44 92 ASP A C 1
ATOM 707 O O . ASP A 1 92 ? -16.691 4.333 8.019 1.00 77.44 92 ASP A O 1
ATOM 711 N N . ILE A 1 93 ? -17.306 2.190 7.785 1.00 77.69 93 ILE A N 1
ATOM 712 C CA . ILE A 1 93 ? -16.604 1.703 8.981 1.00 77.69 93 ILE A CA 1
ATOM 713 C C . ILE A 1 93 ? -15.189 1.253 8.620 1.00 77.69 93 ILE A C 1
ATOM 715 O O . ILE A 1 93 ? -14.264 1.450 9.406 1.00 77.69 93 ILE A O 1
ATOM 719 N N . GLN A 1 94 ? -15.010 0.656 7.442 1.00 85.56 94 GLN A N 1
ATOM 720 C CA . GLN A 1 94 ? -13.710 0.172 6.999 1.00 85.56 94 GLN A CA 1
ATOM 721 C C . GLN A 1 94 ? -12.707 1.303 6.801 1.00 85.56 94 GLN A C 1
ATOM 723 O O . GLN A 1 94 ? -11.617 1.188 7.348 1.00 85.56 94 GLN A O 1
ATOM 728 N N . HIS A 1 95 ? -13.083 2.379 6.097 1.00 85.75 95 HIS A N 1
ATOM 729 C CA . HIS A 1 95 ? -12.233 3.552 5.829 1.00 85.75 95 HIS A CA 1
ATOM 730 C C . HIS A 1 95 ? -11.432 4.002 7.052 1.00 85.75 95 HIS A C 1
ATOM 732 O O . HIS A 1 95 ? -10.209 3.857 7.055 1.00 85.75 95 HIS A O 1
ATOM 738 N N . PRO A 1 96 ? -12.085 4.455 8.135 1.00 79.12 96 PRO A N 1
ATOM 739 C CA . PRO A 1 96 ? -11.352 4.991 9.267 1.00 79.12 96 PRO A CA 1
ATOM 740 C C . PRO A 1 96 ? -10.638 3.890 10.072 1.00 79.12 96 PRO A C 1
ATOM 742 O O . PRO A 1 96 ? -9.665 4.165 10.768 1.00 79.12 96 PRO A O 1
ATOM 745 N N . CYS A 1 97 ? -11.070 2.624 9.974 1.00 85.31 97 CYS A N 1
ATOM 746 C CA . CYS A 1 97 ? -10.347 1.514 10.595 1.00 85.31 97 CYS A CA 1
ATOM 747 C C . CYS A 1 97 ? -9.015 1.242 9.887 1.00 85.31 97 CYS A C 1
ATOM 749 O O . CYS A 1 97 ? -7.989 1.138 10.556 1.00 85.31 97 CYS A O 1
ATOM 751 N N . VAL A 1 98 ? -9.018 1.111 8.556 1.00 93.25 98 VAL A N 1
ATOM 752 C CA . VAL A 1 98 ? -7.793 0.821 7.797 1.00 93.25 98 VAL A CA 1
ATOM 753 C C . VAL A 1 98 ? -6.842 2.005 7.796 1.00 93.25 98 VAL A C 1
ATOM 755 O O . VAL A 1 98 ? -5.648 1.798 7.945 1.00 93.25 98 VAL A O 1
ATOM 758 N N . GLU A 1 99 ? -7.359 3.229 7.756 1.00 89.31 99 GLU A N 1
ATOM 759 C CA . GLU A 1 99 ? -6.552 4.441 7.853 1.00 89.31 99 GLU A CA 1
ATOM 760 C C . GLU A 1 99 ? -5.757 4.514 9.161 1.00 89.31 99 GLU A C 1
ATOM 762 O O . GLU A 1 99 ? -4.546 4.731 9.147 1.00 89.31 99 GLU A O 1
ATOM 767 N N . ILE A 1 100 ? -6.405 4.276 10.308 1.00 86.56 100 ILE A N 1
ATOM 768 C CA . ILE A 1 100 ? -5.695 4.246 11.592 1.00 86.56 100 ILE A CA 1
ATOM 769 C C . ILE A 1 100 ? -4.653 3.145 11.611 1.00 86.56 100 ILE A C 1
ATOM 771 O O . ILE A 1 100 ? -3.550 3.364 12.108 1.00 86.56 100 ILE A O 1
ATOM 775 N N . LEU A 1 101 ? -5.003 1.954 11.123 1.00 93.25 101 LEU A N 1
ATOM 776 C CA . LEU A 1 101 ? -4.063 0.842 11.094 1.00 93.25 101 LEU A CA 1
ATOM 777 C C . LEU A 1 101 ? -2.841 1.193 10.240 1.00 93.25 101 LEU A C 1
ATOM 779 O O . LEU A 1 101 ? -1.732 0.927 10.691 1.00 93.25 101 LEU A O 1
ATOM 783 N N . THR A 1 102 ? -3.021 1.860 9.097 1.00 94.00 102 THR A N 1
ATOM 784 C CA . THR A 1 102 ? -1.927 2.376 8.262 1.00 94.00 102 THR A CA 1
ATOM 785 C C . THR A 1 102 ? -1.079 3.404 9.015 1.00 94.00 102 THR A C 1
ATOM 787 O O . THR A 1 102 ? 0.139 3.251 9.086 1.00 94.00 102 THR A O 1
ATOM 790 N N . ILE A 1 103 ? -1.697 4.398 9.666 1.00 90.12 103 ILE A N 1
ATOM 791 C CA . ILE A 1 103 ? -0.975 5.416 10.455 1.00 90.12 103 ILE A CA 1
ATOM 792 C C . ILE A 1 103 ? -0.158 4.770 11.582 1.00 90.12 103 ILE A C 1
ATOM 794 O O . ILE A 1 103 ? 1.001 5.122 11.800 1.00 90.12 103 ILE A O 1
ATOM 798 N N . LEU A 1 104 ? -0.753 3.823 12.308 1.00 91.44 104 LEU A N 1
ATOM 799 C CA . LEU A 1 104 ? -0.079 3.107 13.389 1.00 91.44 104 LEU A CA 1
ATOM 800 C C . LEU A 1 104 ? 1.013 2.169 12.865 1.00 91.44 104 LEU A C 1
ATOM 802 O O . LEU A 1 104 ? 1.997 1.940 13.568 1.00 91.44 104 LEU A O 1
ATOM 806 N N . LEU A 1 105 ? 0.868 1.627 11.655 1.00 94.00 105 LEU A N 1
ATOM 807 C CA . LEU A 1 105 ? 1.891 0.802 11.018 1.00 94.00 105 LEU A CA 1
ATOM 808 C C . LEU A 1 105 ? 3.113 1.639 10.611 1.00 94.00 105 LEU A C 1
ATOM 810 O O . LEU A 1 105 ? 4.243 1.190 10.783 1.00 94.00 105 LEU A O 1
ATOM 814 N N . GLN A 1 106 ? 2.892 2.873 10.151 1.00 91.94 106 GLN A N 1
ATOM 815 C CA . GLN A 1 106 ? 3.950 3.830 9.799 1.00 91.94 106 GLN A CA 1
ATOM 816 C C . GLN A 1 106 ? 4.748 4.331 11.013 1.00 91.94 106 GLN A C 1
ATOM 818 O O . GLN A 1 106 ? 5.850 4.860 10.874 1.00 91.94 106 GLN A O 1
ATOM 823 N N . ALA A 1 107 ? 4.210 4.172 12.222 1.00 91.19 107 ALA A N 1
ATOM 824 C CA . ALA A 1 107 ? 4.878 4.571 13.448 1.00 91.19 107 ALA A CA 1
ATOM 825 C C . ALA A 1 107 ? 5.670 3.408 14.062 1.00 91.19 107 ALA A C 1
ATOM 827 O O . ALA A 1 107 ? 5.103 2.393 14.472 1.00 91.19 107 ALA A O 1
ATOM 828 N N . GLU A 1 108 ? 6.985 3.594 14.216 1.00 91.88 108 GLU A N 1
ATOM 829 C CA . GLU A 1 108 ? 7.910 2.578 14.746 1.00 91.88 108 GLU A CA 1
ATOM 830 C C . GLU A 1 108 ? 7.438 1.973 16.079 1.00 91.88 108 GLU A C 1
ATOM 832 O O . GLU A 1 108 ? 7.488 0.758 16.272 1.00 91.88 108 GLU A O 1
ATOM 837 N N . VAL A 1 109 ? 6.906 2.810 16.975 1.00 90.38 109 VAL A N 1
ATOM 838 C CA . VAL A 1 109 ? 6.459 2.408 18.318 1.00 90.38 109 VAL A CA 1
ATOM 839 C C . VAL A 1 109 ? 5.240 1.478 18.322 1.00 90.38 109 VAL A C 1
ATOM 841 O O . VAL A 1 109 ? 5.051 0.745 19.290 1.00 90.38 109 VAL A O 1
ATOM 844 N N . SER A 1 110 ? 4.413 1.495 17.273 1.00 91.94 110 SER A N 1
ATOM 845 C CA . SER A 1 110 ? 3.181 0.695 17.176 1.00 91.94 110 SER A CA 1
ATOM 846 C C . SER A 1 110 ? 3.209 -0.361 16.080 1.00 91.94 110 SER A C 1
ATOM 848 O O . SER A 1 110 ? 2.374 -1.263 16.099 1.00 91.94 110 SER A O 1
ATOM 850 N N . ARG A 1 111 ? 4.169 -0.312 15.155 1.00 94.06 111 ARG A N 1
ATOM 851 C CA . ARG A 1 111 ? 4.225 -1.196 13.983 1.00 94.06 111 ARG A CA 1
ATOM 852 C C . ARG A 1 111 ? 4.147 -2.682 14.326 1.00 94.06 111 ARG A C 1
ATOM 854 O O . ARG A 1 111 ? 3.281 -3.393 13.820 1.00 94.06 111 ARG A O 1
ATOM 861 N N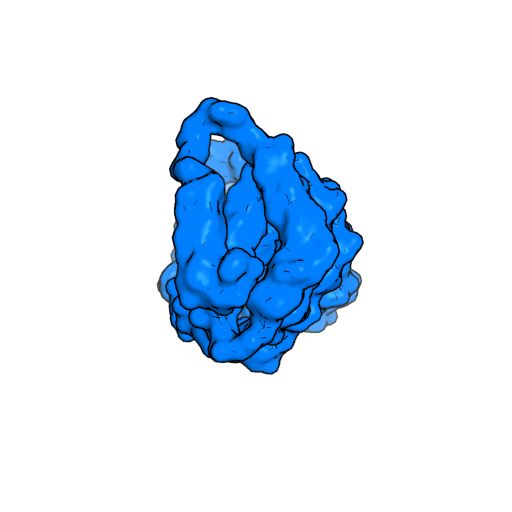 . SER A 1 112 ? 5.020 -3.154 15.218 1.00 93.75 112 SER A N 1
ATOM 862 C CA . SER A 1 112 ? 5.063 -4.570 15.620 1.00 93.75 112 SER A CA 1
ATOM 863 C C . SER A 1 112 ? 3.761 -5.026 16.282 1.00 93.75 112 SER A C 1
ATOM 865 O O . SER A 1 112 ? 3.325 -6.158 16.080 1.00 93.75 112 SER A O 1
ATOM 867 N N . LEU A 1 113 ? 3.110 -4.123 17.017 1.00 94.19 113 LEU A N 1
ATOM 868 C CA . LEU A 1 113 ? 1.825 -4.361 17.656 1.00 94.19 113 LEU A CA 1
ATOM 869 C C . LEU A 1 113 ? 0.682 -4.460 16.635 1.00 94.19 113 LEU A C 1
ATOM 871 O O . LEU A 1 113 ? -0.161 -5.349 16.731 1.00 94.19 113 LEU A O 1
ATOM 875 N N . VAL A 1 114 ? 0.651 -3.568 15.641 1.00 96.00 114 VAL A N 1
ATOM 876 C CA . VAL A 1 114 ? -0.333 -3.623 14.549 1.00 96.00 114 VAL A CA 1
ATOM 877 C C . VAL A 1 114 ? -0.221 -4.946 13.802 1.00 96.00 114 VAL A C 1
ATOM 879 O O . VAL A 1 114 ? -1.236 -5.596 13.542 1.00 96.00 114 VAL A O 1
ATOM 882 N N . LEU A 1 115 ? 1.003 -5.385 13.507 1.00 95.56 115 LEU A N 1
ATOM 883 C CA . LEU A 1 115 ? 1.242 -6.662 12.844 1.00 95.56 115 LEU A CA 1
ATOM 884 C C . LEU A 1 115 ? 0.818 -7.854 13.706 1.00 95.56 115 LEU A C 1
ATOM 886 O O . LEU A 1 115 ? 0.112 -8.729 13.203 1.00 95.56 115 LEU A O 1
ATOM 890 N N . SER A 1 116 ? 1.163 -7.876 14.998 1.00 95.19 116 SER A N 1
ATOM 891 C CA . SER A 1 116 ? 0.798 -8.985 15.891 1.00 95.19 116 SER A CA 1
ATOM 892 C C . SER A 1 116 ? -0.715 -9.122 16.090 1.00 95.19 116 SER A C 1
ATOM 894 O O . SER A 1 116 ? -1.218 -10.239 16.205 1.00 95.19 116 SER A O 1
ATOM 896 N N . CYS A 1 117 ? -1.457 -8.012 16.049 1.00 94.44 117 CYS A N 1
ATOM 897 C CA . CYS A 1 117 ? -2.921 -8.013 16.106 1.00 94.44 117 CYS A CA 1
ATOM 898 C C . CYS A 1 117 ? -3.580 -8.402 14.764 1.00 94.44 117 CYS A C 1
ATOM 900 O O . CYS A 1 117 ? -4.801 -8.560 14.692 1.00 94.44 117 CYS A O 1
ATOM 902 N N . GLY A 1 118 ? -2.806 -8.551 13.683 1.00 96.56 118 GLY A N 1
ATOM 903 C CA . GLY A 1 118 ? -3.315 -8.830 12.338 1.00 96.56 118 GLY A CA 1
ATOM 904 C C . GLY A 1 118 ? -3.894 -7.603 11.626 1.00 96.56 118 GLY A C 1
ATOM 905 O O . GLY A 1 118 ? -4.768 -7.750 10.772 1.00 96.56 118 GLY A O 1
ATOM 906 N N . GLY A 1 119 ? -3.433 -6.397 11.971 1.00 96.56 119 GLY A N 1
ATOM 907 C CA . GLY A 1 119 ? -3.866 -5.142 11.354 1.00 96.56 119 GLY A CA 1
ATOM 908 C C . GLY A 1 119 ? -3.585 -5.083 9.854 1.00 96.56 119 GLY A C 1
ATOM 909 O O . GLY A 1 119 ? -4.475 -4.731 9.086 1.00 96.56 119 GLY A O 1
ATOM 910 N N . LEU A 1 120 ? -2.406 -5.536 9.411 1.00 97.50 120 LEU A N 1
ATOM 911 C CA . LEU A 1 120 ? -2.083 -5.583 7.981 1.00 97.50 120 LEU A CA 1
ATOM 912 C C . LEU A 1 120 ? -3.039 -6.504 7.201 1.00 97.50 120 LEU A C 1
ATOM 914 O O . LEU A 1 120 ? -3.495 -6.134 6.124 1.00 97.50 120 LEU A O 1
ATOM 918 N N . GLN A 1 121 ? -3.418 -7.662 7.761 1.00 98.00 121 GLN A N 1
ATOM 919 C CA . GLN A 1 121 ? -4.408 -8.550 7.135 1.00 98.00 121 GLN A CA 1
ATOM 920 C C . GLN A 1 121 ? -5.747 -7.835 6.923 1.00 98.00 121 GLN A C 1
ATOM 922 O O . GLN A 1 121 ? -6.360 -7.990 5.874 1.00 98.00 121 GLN A O 1
ATOM 927 N N . VAL A 1 122 ? -6.188 -7.031 7.895 1.00 97.44 122 VAL A N 1
ATOM 928 C CA . VAL A 1 122 ? -7.421 -6.241 7.774 1.00 97.44 122 VAL A CA 1
ATOM 929 C C . VAL A 1 122 ? -7.326 -5.233 6.630 1.00 97.44 122 VAL A C 1
ATOM 931 O O . VAL A 1 122 ? -8.271 -5.130 5.850 1.00 97.44 122 VAL A O 1
ATOM 934 N N . VAL A 1 123 ? -6.199 -4.524 6.503 1.00 97.81 123 VAL A N 1
ATOM 935 C CA . VAL A 1 123 ? -5.977 -3.567 5.407 1.00 97.81 123 VAL A CA 1
ATOM 936 C C . VAL A 1 123 ? -6.033 -4.280 4.051 1.00 97.81 123 VAL A C 1
ATOM 938 O O . VAL A 1 123 ? -6.782 -3.864 3.168 1.00 97.81 123 VAL A O 1
ATOM 941 N N . VAL A 1 124 ? -5.327 -5.406 3.906 1.00 97.81 124 VAL A N 1
ATOM 942 C CA . VAL A 1 124 ? -5.318 -6.205 2.667 1.00 97.81 124 VAL A CA 1
ATOM 943 C C . VAL A 1 124 ? -6.706 -6.763 2.335 1.00 97.81 124 VAL A C 1
ATOM 945 O O . VAL A 1 124 ? -7.152 -6.676 1.191 1.00 97.81 124 VAL A O 1
ATOM 948 N N . ASP A 1 125 ? -7.423 -7.308 3.318 1.00 97.94 125 ASP A N 1
ATOM 949 C CA . ASP A 1 125 ? -8.772 -7.850 3.121 1.00 97.94 125 ASP A CA 1
ATOM 950 C C . ASP A 1 125 ? -9.780 -6.760 2.743 1.00 97.94 125 ASP A C 1
ATOM 952 O O . ASP A 1 125 ? -10.711 -7.012 1.973 1.00 97.94 125 ASP A O 1
ATOM 956 N N . CYS A 1 126 ? -9.616 -5.554 3.289 1.00 97.25 126 CYS A N 1
ATOM 957 C CA . CYS A 1 126 ? -10.415 -4.393 2.926 1.00 97.25 126 CYS A CA 1
ATOM 958 C C . CYS A 1 126 ? -10.151 -3.982 1.472 1.00 97.25 126 CYS A C 1
ATOM 960 O O . CYS A 1 126 ? -11.098 -3.892 0.689 1.00 97.25 126 CYS A O 1
ATOM 962 N N . ALA A 1 127 ? -8.883 -3.842 1.076 1.00 96.94 127 ALA A N 1
ATOM 963 C CA . ALA A 1 127 ? -8.508 -3.476 -0.288 1.00 96.94 127 ALA A CA 1
ATOM 964 C C . ALA A 1 127 ? -8.994 -4.483 -1.334 1.00 96.94 127 ALA A C 1
ATOM 966 O O . ALA A 1 127 ? -9.538 -4.082 -2.365 1.00 96.94 127 ALA A O 1
ATOM 967 N N . LYS A 1 128 ? -8.914 -5.785 -1.030 1.00 96.94 128 LYS A N 1
ATOM 968 C CA . LYS A 1 128 ? -9.483 -6.858 -1.864 1.00 96.94 128 LYS A CA 1
ATOM 969 C C . LYS A 1 128 ? -11.001 -6.753 -2.008 1.00 96.94 128 LYS A C 1
ATOM 971 O O . LYS A 1 128 ? -11.551 -7.082 -3.056 1.00 96.94 128 LYS A O 1
ATOM 976 N N . ARG A 1 129 ? -11.697 -6.315 -0.957 1.00 96.56 129 ARG A N 1
ATOM 977 C CA . ARG A 1 129 ? -13.161 -6.193 -0.947 1.00 96.56 129 ARG A CA 1
ATOM 978 C C . ARG A 1 129 ? -13.658 -4.931 -1.650 1.00 96.56 129 ARG A C 1
ATOM 980 O O . ARG A 1 129 ? -14.728 -4.973 -2.256 1.00 96.56 129 ARG A O 1
ATOM 987 N N . PHE A 1 130 ? -12.897 -3.842 -1.588 1.00 95.25 130 PHE A N 1
ATOM 988 C CA . PHE A 1 130 ? -13.247 -2.547 -2.175 1.00 95.25 130 PHE A CA 1
ATOM 989 C C . PHE A 1 130 ? -12.214 -2.105 -3.225 1.00 95.25 130 PHE A C 1
ATOM 991 O O . PHE A 1 130 ? -11.611 -1.045 -3.081 1.00 95.25 130 PHE A O 1
ATOM 998 N N . PRO A 1 131 ? -12.024 -2.874 -4.318 1.00 94.25 131 PRO A N 1
ATOM 999 C CA . PRO A 1 131 ? -10.941 -2.648 -5.283 1.00 94.25 131 PRO A CA 1
ATOM 1000 C C . PRO A 1 131 ? -11.037 -1.313 -6.036 1.00 94.25 131 PRO A C 1
ATOM 1002 O O . PRO A 1 131 ? -10.058 -0.866 -6.609 1.00 94.25 131 PRO A O 1
ATOM 1005 N N . LYS A 1 132 ? -12.214 -0.676 -6.044 1.00 93.31 132 LYS A N 1
ATOM 1006 C CA . LYS A 1 132 ? -12.479 0.600 -6.734 1.00 93.31 132 LYS A CA 1
ATOM 1007 C C . LYS A 1 132 ? -12.446 1.818 -5.814 1.00 93.31 132 LYS A C 1
ATOM 1009 O O . LYS A 1 132 ? -12.714 2.924 -6.270 1.00 93.31 132 LYS A O 1
ATOM 1014 N N . ASP A 1 133 ? -12.242 1.608 -4.518 1.00 92.38 133 ASP A N 1
ATOM 1015 C CA . ASP A 1 133 ? -12.194 2.696 -3.553 1.00 92.38 133 ASP A CA 1
ATOM 1016 C C . ASP A 1 133 ? -10.749 3.195 -3.427 1.00 92.38 133 ASP A C 1
ATOM 1018 O O . ASP A 1 133 ? -9.904 2.519 -2.842 1.00 92.38 133 ASP A O 1
ATOM 1022 N N . THR A 1 134 ? -10.474 4.357 -4.028 1.00 90.44 134 THR A N 1
ATOM 1023 C CA . THR A 1 134 ? -9.124 4.936 -4.124 1.00 90.44 134 THR A CA 1
ATOM 1024 C C . THR A 1 134 ? -8.458 5.114 -2.759 1.00 90.44 134 THR A C 1
ATOM 1026 O O . THR A 1 134 ? -7.342 4.625 -2.605 1.00 90.44 134 THR A O 1
ATOM 1029 N N . PRO A 1 135 ? -9.099 5.713 -1.727 1.00 90.06 135 PRO A N 1
ATOM 1030 C CA . PRO A 1 135 ? -8.418 5.858 -0.442 1.00 90.06 135 PRO A CA 1
ATOM 1031 C C . PRO A 1 135 ? -8.073 4.509 0.198 1.00 90.06 135 PRO A C 1
ATOM 1033 O O . PRO A 1 135 ? -6.967 4.349 0.705 1.00 90.06 135 PRO A O 1
ATOM 1036 N N . VAL A 1 136 ? -8.957 3.505 0.118 1.00 93.69 136 VAL A N 1
ATOM 1037 C CA . VAL A 1 136 ? -8.645 2.153 0.605 1.00 93.69 136 VAL A CA 1
ATOM 1038 C C . VAL A 1 136 ? -7.451 1.538 -0.134 1.00 93.69 136 VAL A C 1
ATOM 1040 O O . VAL A 1 136 ? -6.617 0.902 0.516 1.00 93.69 136 VAL A O 1
ATOM 1043 N N . GLN A 1 137 ? -7.339 1.717 -1.456 1.00 94.62 137 GLN A N 1
ATOM 1044 C CA . GLN A 1 137 ? -6.165 1.235 -2.193 1.00 94.62 137 GLN A CA 1
ATOM 1045 C C . GLN A 1 137 ? -4.888 1.986 -1.782 1.00 94.62 137 GLN A C 1
ATOM 1047 O O . GLN A 1 137 ? -3.871 1.335 -1.545 1.00 94.62 137 GLN A O 1
ATOM 1052 N N . GLY A 1 138 ? -4.955 3.306 -1.583 1.00 92.44 138 GLY A N 1
ATOM 1053 C CA . GLY A 1 138 ? -3.837 4.107 -1.072 1.00 92.44 138 GLY A CA 1
ATOM 1054 C C . GLY A 1 138 ? -3.352 3.636 0.304 1.00 92.44 138 GLY A C 1
ATOM 1055 O O . GLY A 1 138 ? -2.169 3.352 0.485 1.00 92.44 138 GLY A O 1
ATOM 1056 N N . TYR A 1 139 ? -4.266 3.412 1.259 1.00 94.06 139 TYR A N 1
ATOM 1057 C CA . TYR A 1 139 ? -3.919 2.868 2.582 1.00 94.06 139 TYR A CA 1
ATOM 1058 C C . TYR A 1 139 ? -3.243 1.495 2.503 1.00 94.06 139 TYR A C 1
ATOM 1060 O O . TYR A 1 139 ? -2.366 1.181 3.314 1.00 94.06 139 TYR A O 1
ATOM 1068 N N . PHE A 1 140 ? -3.653 0.667 1.540 1.00 96.75 140 PHE A N 1
ATOM 1069 C CA . PHE A 1 140 ? -3.018 -0.616 1.271 1.00 96.75 140 PHE A CA 1
ATOM 1070 C C . PHE A 1 140 ? -1.599 -0.443 0.726 1.00 96.75 140 PHE A C 1
ATOM 1072 O O . PHE A 1 140 ? -0.680 -1.050 1.279 1.00 96.75 140 PHE A O 1
ATOM 1079 N N . LEU A 1 141 ? -1.401 0.391 -0.299 1.00 95.38 141 LEU A N 1
ATOM 1080 C CA . LEU A 1 141 ? -0.082 0.635 -0.886 1.00 95.38 141 LEU A CA 1
ATOM 1081 C C . LEU A 1 141 ? 0.894 1.190 0.155 1.00 95.38 141 LEU A C 1
ATOM 1083 O O . LEU A 1 141 ? 2.003 0.675 0.292 1.00 95.38 141 LEU A O 1
ATOM 1087 N N . GLU A 1 142 ? 0.452 2.164 0.952 1.00 93.94 142 GLU A N 1
ATOM 1088 C CA . GLU A 1 142 ? 1.229 2.719 2.060 1.00 93.94 142 GLU A CA 1
ATOM 1089 C C . GLU A 1 142 ? 1.598 1.656 3.100 1.00 93.94 142 GLU A C 1
ATOM 1091 O O . GLU A 1 142 ? 2.747 1.586 3.537 1.00 93.94 142 GLU A O 1
ATOM 1096 N N . SER A 1 143 ? 0.648 0.795 3.479 1.00 95.94 143 SER A N 1
ATOM 1097 C CA . SER A 1 143 ? 0.897 -0.251 4.474 1.00 95.94 143 SER A CA 1
ATOM 1098 C C . SER A 1 143 ? 1.908 -1.293 3.995 1.00 95.94 143 SER A C 1
ATOM 1100 O O . SER A 1 143 ? 2.767 -1.729 4.762 1.00 95.94 143 SER A O 1
ATOM 1102 N N . VAL A 1 144 ? 1.825 -1.707 2.727 1.00 95.69 144 VAL A N 1
ATOM 1103 C CA . VAL A 1 144 ? 2.762 -2.688 2.161 1.00 95.69 144 VAL A CA 1
ATOM 1104 C C . VAL A 1 144 ? 4.145 -2.065 1.957 1.00 95.69 144 VAL A C 1
ATOM 1106 O O . VAL A 1 144 ? 5.145 -2.726 2.246 1.00 95.69 144 VAL A O 1
ATOM 1109 N N . ALA A 1 145 ? 4.217 -0.798 1.538 1.00 93.25 145 ALA A N 1
ATOM 1110 C CA . ALA A 1 145 ? 5.473 -0.053 1.448 1.00 93.25 145 ALA A CA 1
ATOM 1111 C C . ALA A 1 145 ? 6.172 0.038 2.806 1.00 93.25 145 ALA A C 1
ATOM 1113 O O . ALA A 1 145 ? 7.361 -0.262 2.912 1.00 93.25 145 ALA A O 1
ATOM 1114 N N . GLU A 1 146 ? 5.422 0.348 3.863 1.00 94.12 146 GLU A N 1
ATOM 1115 C CA . GLU A 1 146 ? 5.956 0.396 5.221 1.00 94.12 146 GLU A CA 1
ATOM 1116 C C . GLU A 1 146 ? 6.533 -0.961 5.654 1.00 94.12 146 GLU A C 1
ATOM 1118 O O . GLU A 1 146 ? 7.624 -1.030 6.224 1.00 94.12 146 GLU A O 1
ATOM 1123 N N . CYS A 1 147 ? 5.848 -2.064 5.338 1.00 93.44 147 CYS A N 1
ATOM 1124 C CA . CYS A 1 147 ? 6.376 -3.403 5.585 1.00 93.44 147 CYS A CA 1
ATOM 1125 C C . CYS A 1 147 ? 7.661 -3.685 4.793 1.00 93.44 147 CYS A C 1
ATOM 1127 O O . CYS A 1 147 ? 8.581 -4.301 5.333 1.00 93.44 147 CYS A O 1
ATOM 1129 N N . ALA A 1 148 ? 7.739 -3.239 3.538 1.00 91.94 148 ALA A N 1
ATOM 1130 C CA . ALA A 1 148 ? 8.912 -3.433 2.693 1.00 91.94 148 ALA A CA 1
ATOM 1131 C C . ALA A 1 148 ? 10.143 -2.667 3.210 1.00 91.94 148 ALA A C 1
ATOM 1133 O O . ALA A 1 148 ? 11.238 -3.219 3.209 1.00 91.94 148 ALA A O 1
ATOM 1134 N N . VAL A 1 149 ? 9.963 -1.442 3.714 1.00 91.38 149 VAL A N 1
ATOM 1135 C CA . VAL A 1 149 ? 11.056 -0.602 4.243 1.00 91.38 149 VAL A CA 1
ATOM 1136 C C . VAL A 1 149 ? 11.597 -1.099 5.591 1.00 91.38 149 VAL A C 1
ATOM 1138 O O . VAL A 1 149 ? 12.759 -0.861 5.908 1.00 91.38 149 VAL A O 1
ATOM 1141 N N . ASN A 1 150 ? 10.785 -1.797 6.390 1.00 88.44 150 ASN A N 1
ATOM 1142 C CA . ASN A 1 150 ? 11.123 -2.149 7.775 1.00 88.44 150 ASN A CA 1
ATOM 1143 C C . ASN A 1 150 ? 11.374 -3.652 7.994 1.00 88.44 150 ASN A C 1
ATOM 1145 O O . ASN A 1 150 ? 11.041 -4.175 9.055 1.00 88.44 150 ASN A O 1
ATOM 1149 N N . ASP A 1 151 ? 11.917 -4.360 6.998 1.00 86.88 151 ASP A N 1
ATOM 1150 C CA . ASP A 1 151 ? 12.227 -5.803 7.056 1.00 86.88 151 ASP A CA 1
ATOM 1151 C C . ASP A 1 151 ? 11.024 -6.709 7.408 1.00 86.88 151 ASP A C 1
ATOM 1153 O O . ASP A 1 151 ? 11.180 -7.859 7.820 1.00 86.88 151 ASP A O 1
ATOM 1157 N N . MET A 1 152 ? 9.803 -6.210 7.199 1.00 91.69 152 MET A N 1
ATOM 1158 C CA . MET A 1 152 ? 8.527 -6.865 7.525 1.00 91.69 152 MET A CA 1
ATOM 1159 C C . MET A 1 152 ? 7.762 -7.297 6.268 1.00 91.69 152 MET A C 1
ATOM 1161 O O . MET A 1 152 ? 6.560 -7.570 6.280 1.00 91.69 152 MET A O 1
ATOM 1165 N N . LEU A 1 153 ? 8.462 -7.367 5.134 1.00 92.44 153 LEU A N 1
ATOM 1166 C CA . LEU A 1 153 ? 7.891 -7.811 3.866 1.00 92.44 153 LEU A CA 1
ATOM 1167 C C . LEU A 1 153 ? 7.412 -9.266 3.937 1.00 92.44 153 LEU A C 1
ATOM 1169 O O . LEU A 1 153 ? 6.501 -9.661 3.214 1.00 92.44 153 LEU A O 1
ATOM 1173 N N . SER A 1 154 ? 8.005 -10.078 4.815 1.00 93.06 154 SER A N 1
ATOM 1174 C CA . SER A 1 154 ? 7.638 -11.487 4.958 1.00 93.06 154 SER A CA 1
ATOM 1175 C C . SER A 1 154 ? 6.190 -11.669 5.422 1.00 93.06 154 SER A C 1
ATOM 1177 O O . SER A 1 154 ? 5.502 -12.573 4.951 1.00 93.06 154 SER A O 1
ATOM 1179 N N . GLU A 1 155 ? 5.714 -10.770 6.274 1.00 93.12 155 GLU A N 1
ATOM 1180 C CA . GLU A 1 155 ? 4.370 -10.712 6.823 1.00 93.12 155 GLU A CA 1
ATOM 1181 C C . GLU A 1 155 ? 3.376 -10.337 5.724 1.00 93.12 155 GLU A C 1
ATOM 1183 O O . GLU A 1 155 ? 2.369 -11.020 5.548 1.00 93.12 155 GLU A O 1
ATOM 1188 N N . ALA A 1 156 ? 3.703 -9.322 4.918 1.00 94.00 156 ALA A N 1
ATOM 1189 C CA . ALA A 1 156 ? 2.910 -8.929 3.755 1.00 94.00 156 ALA A CA 1
ATOM 1190 C C . ALA A 1 156 ? 2.829 -10.051 2.699 1.00 94.00 156 ALA A C 1
ATOM 1192 O O . ALA A 1 156 ? 1.771 -10.295 2.115 1.00 94.00 156 ALA A O 1
ATOM 1193 N N . MET A 1 157 ? 3.922 -10.787 2.477 1.00 94.25 157 MET A N 1
ATOM 1194 C CA . MET A 1 157 ? 3.933 -11.942 1.571 1.00 94.25 157 MET A CA 1
ATOM 1195 C C . MET A 1 157 ? 3.053 -13.089 2.084 1.00 94.25 157 MET A C 1
ATOM 1197 O O . MET A 1 157 ? 2.309 -13.680 1.307 1.00 94.25 157 MET A O 1
ATOM 1201 N N . GLN A 1 158 ? 3.109 -13.408 3.381 1.00 94.19 158 GLN A N 1
ATOM 1202 C CA . GLN A 1 158 ? 2.342 -14.518 3.969 1.00 94.19 158 GLN A CA 1
ATOM 1203 C C . GLN A 1 158 ? 0.828 -14.352 3.811 1.00 94.19 158 GLN A C 1
ATOM 1205 O O . GLN A 1 158 ? 0.111 -15.342 3.685 1.00 94.19 158 GLN A O 1
ATOM 1210 N N . ILE A 1 159 ? 0.350 -13.110 3.790 1.00 94.38 159 ILE A N 1
ATOM 1211 C CA . ILE A 1 159 ? -1.071 -12.780 3.639 1.00 94.38 159 ILE A CA 1
ATOM 1212 C C . ILE A 1 159 ? -1.485 -12.537 2.175 1.00 94.38 159 ILE A C 1
ATOM 1214 O O . ILE A 1 159 ? -2.626 -12.149 1.902 1.00 94.38 159 ILE A O 1
ATOM 1218 N N . GLY A 1 160 ? -0.565 -12.743 1.224 1.00 94.19 160 GLY A N 1
ATOM 1219 C CA . GLY A 1 160 ? -0.799 -12.525 -0.204 1.00 94.19 160 GLY A CA 1
ATOM 1220 C C . GLY A 1 160 ? -1.113 -11.064 -0.527 1.00 94.19 160 GLY A C 1
ATOM 1221 O O . GLY A 1 160 ? -2.079 -10.789 -1.245 1.00 94.19 160 GLY A O 1
ATOM 1222 N N . ALA A 1 161 ? -0.375 -10.120 0.073 1.00 95.50 161 ALA A N 1
ATOM 1223 C CA . ALA A 1 161 ? -0.524 -8.694 -0.214 1.00 95.50 161 ALA A CA 1
ATOM 1224 C C . ALA A 1 161 ? -0.024 -8.357 -1.627 1.00 95.50 161 ALA A C 1
ATOM 1226 O O . ALA A 1 161 ? -0.720 -7.677 -2.373 1.00 95.50 161 ALA A O 1
ATOM 1227 N N . LEU A 1 162 ? 1.140 -8.888 -2.022 1.00 94.75 162 LEU A N 1
ATOM 1228 C CA . LEU A 1 162 ? 1.747 -8.606 -3.332 1.00 94.75 162 LEU A CA 1
ATOM 1229 C C . LEU A 1 162 ? 0.882 -9.109 -4.499 1.00 94.75 162 LEU A C 1
ATOM 1231 O O . LEU A 1 162 ? 0.830 -8.467 -5.544 1.00 94.75 162 LEU A O 1
ATOM 1235 N N . ASP A 1 163 ? 0.121 -10.186 -4.287 1.00 94.00 163 ASP A N 1
ATOM 1236 C CA . ASP A 1 163 ? -0.817 -10.736 -5.275 1.00 94.00 163 ASP A CA 1
ATOM 1237 C C . ASP A 1 163 ? -1.983 -9.780 -5.595 1.00 94.00 163 ASP A C 1
ATOM 1239 O O . ASP A 1 163 ? -2.668 -9.951 -6.603 1.00 94.00 163 ASP A O 1
ATOM 1243 N N . HIS A 1 164 ? -2.234 -8.777 -4.743 1.00 94.88 164 HIS A N 1
ATOM 1244 C CA . HIS A 1 164 ? -3.297 -7.785 -4.939 1.00 94.88 164 HIS A CA 1
ATOM 1245 C C . HIS A 1 164 ? -2.855 -6.585 -5.789 1.00 94.88 164 HIS A C 1
ATOM 1247 O O . HIS A 1 164 ? -3.709 -5.906 -6.355 1.00 94.88 164 HIS A O 1
ATOM 1253 N N . LEU A 1 165 ? -1.548 -6.341 -5.951 1.00 95.12 165 LEU A N 1
ATOM 1254 C CA . LEU A 1 165 ? -1.030 -5.182 -6.697 1.00 95.12 165 LEU A CA 1
ATOM 1255 C C . LEU A 1 165 ? -1.569 -5.063 -8.137 1.00 95.12 165 LEU A C 1
ATOM 1257 O O . LEU A 1 165 ? -1.941 -3.956 -8.527 1.00 95.12 165 LEU A O 1
ATOM 1261 N N . PRO A 1 166 ? -1.718 -6.151 -8.922 1.00 93.62 166 PRO A N 1
ATOM 1262 C CA . PRO A 1 166 ? -2.347 -6.060 -10.241 1.00 93.62 166 PRO A CA 1
ATOM 1263 C C . PRO A 1 166 ? -3.797 -5.563 -10.188 1.00 93.62 166 PRO A C 1
ATOM 1265 O O . PRO A 1 166 ? -4.226 -4.829 -11.073 1.00 93.62 166 PRO A O 1
ATOM 1268 N N . THR A 1 167 ? -4.541 -5.919 -9.135 1.00 93.12 167 THR A N 1
ATOM 1269 C CA . THR A 1 167 ? -5.938 -5.486 -8.957 1.00 93.12 167 THR A CA 1
ATOM 1270 C C . THR A 1 167 ? -6.016 -4.000 -8.616 1.00 93.12 167 THR A C 1
ATOM 1272 O O . THR A 1 167 ? -6.929 -3.327 -9.093 1.00 93.12 167 THR A O 1
ATOM 1275 N N . VAL A 1 168 ? -5.066 -3.490 -7.819 1.00 92.75 168 VAL A N 1
ATOM 1276 C CA . VAL A 1 168 ? -4.927 -2.048 -7.550 1.00 92.75 168 VAL A CA 1
ATOM 1277 C C . VAL A 1 168 ? -4.733 -1.306 -8.865 1.00 92.75 168 VAL A C 1
ATOM 1279 O O . VAL A 1 168 ? -5.485 -0.388 -9.171 1.00 92.75 168 VAL A O 1
ATOM 1282 N N . MET A 1 169 ? -3.777 -1.761 -9.677 1.00 92.88 169 MET A N 1
ATOM 1283 C CA . MET A 1 169 ? -3.446 -1.114 -10.942 1.00 92.88 169 MET A CA 1
ATOM 1284 C C . MET A 1 169 ? -4.606 -1.141 -11.943 1.00 92.88 169 MET A C 1
ATOM 1286 O O . MET A 1 169 ? -4.880 -0.135 -12.584 1.00 92.88 169 MET A O 1
ATOM 1290 N N . GLU A 1 170 ? -5.330 -2.261 -12.048 1.00 91.38 170 GLU A N 1
ATOM 1291 C CA . GLU A 1 170 ? -6.499 -2.389 -12.935 1.00 91.38 170 GLU A CA 1
ATOM 1292 C C . GLU A 1 170 ? -7.592 -1.351 -12.631 1.00 91.38 170 GLU A C 1
ATOM 1294 O O . GLU A 1 170 ? -8.310 -0.910 -13.531 1.00 91.38 170 GLU A O 1
ATOM 1299 N N . HIS A 1 171 ? -7.723 -0.961 -11.363 1.00 88.81 171 HIS A N 1
ATOM 1300 C CA . HIS A 1 171 ? -8.740 -0.023 -10.900 1.00 88.81 171 HIS A CA 1
ATOM 1301 C C . HIS A 1 171 ? -8.191 1.371 -10.596 1.00 88.81 171 HIS A C 1
ATOM 1303 O O . HIS A 1 171 ? -8.969 2.232 -10.176 1.00 88.81 171 HIS A O 1
ATOM 1309 N N . SER A 1 172 ? -6.894 1.599 -10.819 1.00 87.25 172 SER A N 1
ATOM 1310 C CA . SER A 1 172 ? -6.279 2.895 -10.584 1.00 87.25 172 SER A CA 1
ATOM 1311 C C . SER A 1 172 ? -6.882 3.939 -11.516 1.00 87.25 172 SER A C 1
ATOM 1313 O O . SER A 1 172 ? -7.011 3.743 -12.728 1.00 87.25 172 SER A O 1
ATOM 1315 N N . THR A 1 173 ? -7.261 5.067 -10.930 1.00 86.56 173 THR A N 1
ATOM 1316 C CA . THR A 1 173 ? -7.637 6.277 -11.666 1.00 86.56 173 THR A CA 1
ATOM 1317 C C . THR A 1 173 ? -6.690 7.434 -11.377 1.00 86.56 173 THR A C 1
ATOM 1319 O O . THR A 1 173 ? -6.866 8.505 -11.956 1.00 86.56 173 THR A O 1
ATOM 1322 N N . ASP A 1 174 ? -5.725 7.232 -10.481 1.00 85.62 174 ASP A N 1
ATOM 1323 C CA . ASP A 1 174 ? -4.807 8.248 -9.981 1.00 85.62 174 ASP A CA 1
ATOM 1324 C C . ASP A 1 174 ? -3.373 7.905 -10.403 1.00 85.62 174 ASP A C 1
ATOM 1326 O O . ASP A 1 174 ? -2.937 6.754 -10.331 1.00 85.62 174 ASP A O 1
ATOM 1330 N N . GLU A 1 175 ? -2.632 8.913 -10.856 1.00 88.88 175 GLU A N 1
ATOM 1331 C CA . GLU A 1 175 ? -1.218 8.733 -11.175 1.00 88.88 175 GLU A CA 1
ATOM 1332 C C . GLU A 1 175 ? -0.389 8.418 -9.925 1.00 88.88 175 GLU A C 1
ATOM 1334 O O . GLU A 1 175 ? 0.572 7.655 -10.025 1.00 88.88 175 GLU A O 1
ATOM 1339 N N . ALA A 1 176 ? -0.803 8.913 -8.752 1.00 89.25 176 ALA A N 1
ATOM 1340 C CA . ALA A 1 176 ? -0.123 8.654 -7.487 1.00 89.25 176 ALA A CA 1
ATOM 1341 C C . ALA A 1 176 ? -0.127 7.158 -7.131 1.00 89.25 176 ALA A C 1
ATOM 1343 O O . ALA A 1 176 ? 0.902 6.612 -6.735 1.00 89.25 176 ALA A O 1
ATOM 1344 N N . ASP A 1 177 ? -1.249 6.464 -7.353 1.00 89.69 177 ASP A N 1
ATOM 1345 C CA . ASP A 1 177 ? -1.355 5.016 -7.133 1.00 89.69 177 ASP A CA 1
ATOM 1346 C C . ASP A 1 177 ? -0.418 4.244 -8.079 1.00 89.69 177 ASP A C 1
ATOM 1348 O O . ASP A 1 177 ? 0.211 3.255 -7.685 1.00 89.69 177 ASP A O 1
ATOM 1352 N N . ALA A 1 178 ? -0.298 4.700 -9.332 1.00 92.00 178 ALA A N 1
ATOM 1353 C CA . ALA A 1 178 ? 0.567 4.081 -10.332 1.00 92.00 178 ALA A CA 1
ATOM 1354 C C . ALA A 1 178 ? 2.057 4.269 -10.003 1.00 92.00 178 ALA A C 1
ATOM 1356 O O . ALA A 1 178 ? 2.825 3.302 -10.033 1.00 92.00 178 ALA A O 1
ATOM 1357 N N . GLU A 1 179 ? 2.456 5.489 -9.637 1.00 93.56 179 GLU A N 1
ATOM 1358 C CA . GLU A 1 179 ? 3.808 5.817 -9.178 1.00 93.56 179 GLU A CA 1
ATOM 1359 C C . GLU A 1 179 ? 4.174 5.017 -7.922 1.00 93.56 179 GLU A C 1
ATOM 1361 O O . GLU A 1 179 ? 5.248 4.406 -7.847 1.00 93.56 179 GLU A O 1
ATOM 1366 N N . GLN A 1 180 ? 3.262 4.961 -6.949 1.00 92.69 180 GLN A N 1
ATOM 13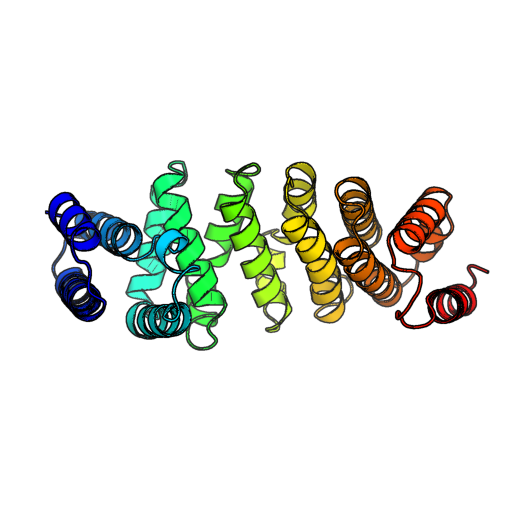67 C CA . GLN A 1 180 ? 3.476 4.252 -5.696 1.00 92.69 180 GLN A CA 1
ATOM 1368 C C . GLN A 1 180 ? 3.569 2.737 -5.908 1.00 92.69 180 GLN A C 1
ATOM 1370 O O . GLN A 1 180 ? 4.409 2.092 -5.282 1.00 92.69 180 GLN A O 1
ATOM 1375 N N . CYS A 1 181 ? 2.788 2.156 -6.824 1.00 94.06 181 CYS A N 1
ATOM 1376 C CA . CYS A 1 181 ? 2.934 0.750 -7.205 1.00 94.06 181 CYS A CA 1
ATOM 1377 C C . CYS A 1 181 ? 4.314 0.453 -7.807 1.00 94.06 181 CYS A C 1
ATOM 1379 O O . CYS A 1 181 ? 4.942 -0.534 -7.421 1.00 94.06 181 CYS A O 1
ATOM 1381 N N . CYS A 1 182 ? 4.805 1.294 -8.724 1.00 94.25 182 CYS A N 1
ATOM 1382 C CA . CYS A 1 182 ? 6.149 1.142 -9.289 1.00 94.25 182 CYS A CA 1
ATOM 1383 C C . CYS A 1 182 ? 7.226 1.257 -8.200 1.00 94.25 182 CYS A C 1
ATOM 1385 O O . CYS A 1 182 ? 8.092 0.390 -8.087 1.00 94.25 182 CYS A O 1
ATOM 1387 N N . SER A 1 183 ? 7.122 2.269 -7.339 1.00 94.50 183 SER A N 1
ATOM 1388 C CA . SER A 1 183 ? 8.039 2.464 -6.211 1.00 94.50 183 SER A CA 1
ATOM 1389 C C . SER A 1 183 ? 8.044 1.264 -5.263 1.00 94.50 183 SER A C 1
ATOM 1391 O O . SER A 1 183 ? 9.103 0.809 -4.829 1.00 94.50 183 SER A O 1
ATOM 1393 N N . LEU A 1 184 ? 6.867 0.694 -4.992 1.00 94.69 184 LEU A N 1
ATOM 1394 C CA . LEU A 1 184 ? 6.721 -0.480 -4.145 1.00 94.69 184 LEU A CA 1
ATOM 1395 C C . LEU A 1 184 ? 7.408 -1.713 -4.739 1.00 94.69 184 LEU A C 1
ATOM 1397 O O . LEU A 1 184 ? 8.046 -2.452 -3.995 1.00 94.69 184 LEU A O 1
ATOM 1401 N N . VAL A 1 185 ? 7.343 -1.919 -6.060 1.00 94.38 185 VAL A N 1
ATOM 1402 C CA . VAL A 1 185 ? 8.097 -2.994 -6.732 1.00 94.38 185 VAL A CA 1
ATOM 1403 C C . VAL A 1 185 ? 9.593 -2.849 -6.450 1.00 94.38 185 VAL A C 1
ATOM 1405 O O . VAL A 1 185 ? 10.225 -3.809 -6.004 1.00 94.38 185 VAL A O 1
ATOM 1408 N N . THR A 1 186 ? 10.146 -1.647 -6.632 1.00 93.31 186 THR A N 1
ATOM 1409 C CA . THR A 1 186 ? 11.554 -1.347 -6.333 1.00 93.31 186 THR A CA 1
ATOM 1410 C C . THR A 1 186 ? 11.890 -1.656 -4.876 1.00 93.31 186 THR A C 1
ATOM 1412 O O . THR A 1 186 ? 12.852 -2.375 -4.597 1.00 93.31 186 THR A O 1
ATOM 1415 N N . THR A 1 187 ? 11.080 -1.165 -3.932 1.00 93.62 187 THR A N 1
ATOM 1416 C CA . THR A 1 187 ? 11.308 -1.376 -2.495 1.00 93.62 187 THR A CA 1
ATOM 1417 C C . THR A 1 187 ? 11.223 -2.853 -2.116 1.00 93.62 187 THR A C 1
ATOM 1419 O O . THR A 1 187 ? 12.090 -3.351 -1.401 1.00 93.62 187 THR A O 1
ATOM 1422 N N . CYS A 1 188 ? 10.220 -3.584 -2.606 1.00 92.94 188 CYS A N 1
ATOM 1423 C CA . CYS A 1 188 ? 10.042 -5.000 -2.299 1.00 92.94 188 CYS A CA 1
ATOM 1424 C C . CYS A 1 188 ? 11.216 -5.847 -2.804 1.00 92.94 188 CYS A C 1
ATOM 1426 O O . CYS A 1 188 ? 11.748 -6.671 -2.057 1.00 92.94 188 CYS A O 1
ATOM 1428 N N . LEU A 1 189 ? 11.644 -5.632 -4.050 1.00 91.12 189 LEU A N 1
ATOM 1429 C CA . LEU A 1 189 ? 12.756 -6.372 -4.646 1.00 91.12 189 LEU A CA 1
ATOM 1430 C C . LEU A 1 189 ? 14.099 -6.023 -3.994 1.00 91.12 189 LEU A C 1
ATOM 1432 O O . LEU A 1 189 ? 14.915 -6.920 -3.782 1.00 91.12 189 LEU A O 1
ATOM 1436 N N . GLY A 1 190 ? 14.295 -4.757 -3.611 1.00 89.75 190 GLY A N 1
ATOM 1437 C CA . GLY A 1 190 ? 15.459 -4.318 -2.842 1.00 89.75 190 GLY A CA 1
ATOM 1438 C C . GLY A 1 190 ? 15.507 -4.921 -1.434 1.00 89.75 190 GLY A C 1
ATOM 1439 O O . GLY A 1 190 ? 16.567 -5.360 -0.991 1.00 89.75 190 GLY A O 1
ATOM 1440 N N . ALA A 1 191 ? 14.362 -5.003 -0.748 1.00 90.19 191 ALA A N 1
ATOM 1441 C CA . ALA A 1 191 ? 14.264 -5.594 0.587 1.00 90.19 191 ALA A CA 1
ATOM 1442 C C . ALA A 1 191 ? 14.441 -7.120 0.565 1.00 90.19 191 ALA A C 1
ATOM 1444 O O . ALA A 1 191 ? 15.080 -7.702 1.444 1.00 90.19 191 ALA A O 1
ATOM 1445 N N . LYS A 1 192 ? 13.869 -7.799 -0.436 1.00 89.94 192 LYS A N 1
ATOM 1446 C CA . LYS A 1 192 ? 13.945 -9.256 -0.554 1.00 89.94 192 LYS A CA 1
ATOM 1447 C C . LYS A 1 192 ? 13.948 -9.702 -2.018 1.00 89.94 192 LYS A C 1
ATOM 1449 O O . LYS A 1 192 ? 12.874 -9.843 -2.613 1.00 89.94 192 LYS A O 1
ATOM 1454 N N . PRO A 1 193 ? 15.124 -10.034 -2.577 1.00 87.94 193 PRO A N 1
ATOM 1455 C CA . PRO A 1 193 ? 15.217 -10.570 -3.926 1.00 87.94 193 PRO A CA 1
ATOM 1456 C C . PRO A 1 193 ? 14.363 -11.833 -4.098 1.00 87.94 193 PRO A C 1
ATOM 1458 O O . PRO A 1 193 ? 14.390 -12.741 -3.261 1.00 87.94 193 PRO A O 1
ATOM 1461 N N . GLY A 1 194 ? 13.587 -11.883 -5.180 1.00 85.81 194 GLY A N 1
ATOM 1462 C CA . GLY A 1 194 ? 12.683 -12.995 -5.490 1.00 85.81 194 GLY A CA 1
ATOM 1463 C C . GLY A 1 194 ? 11.378 -13.012 -4.685 1.00 85.81 194 GLY A C 1
ATOM 1464 O O . GLY A 1 194 ? 10.698 -14.036 -4.660 1.00 85.81 194 GLY A O 1
ATOM 1465 N N . CYS A 1 195 ? 11.013 -11.912 -4.013 1.00 89.12 195 CYS A N 1
ATOM 1466 C CA . CYS A 1 195 ? 9.700 -11.782 -3.369 1.00 89.12 195 CYS A CA 1
AT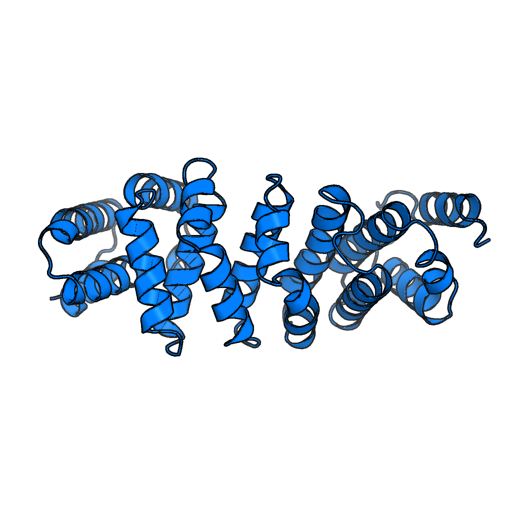OM 1467 C C . CYS A 1 195 ? 8.537 -11.636 -4.363 1.00 89.12 195 CYS A C 1
ATOM 1469 O O . CYS A 1 195 ? 7.397 -11.919 -4.002 1.00 89.12 195 CYS A O 1
ATOM 1471 N N . MET A 1 196 ? 8.831 -11.232 -5.600 1.00 90.12 196 MET A N 1
ATOM 1472 C CA . MET A 1 196 ? 7.880 -11.127 -6.702 1.00 90.12 196 MET A CA 1
ATOM 1473 C C . MET A 1 196 ? 8.401 -11.910 -7.906 1.00 90.12 196 MET A C 1
ATOM 1475 O O . MET A 1 196 ? 9.611 -12.001 -8.128 1.00 90.12 196 MET A O 1
ATOM 1479 N N . ASP A 1 197 ? 7.479 -12.457 -8.695 1.00 88.88 197 ASP A N 1
ATOM 1480 C CA . ASP A 1 197 ? 7.806 -12.998 -10.010 1.00 88.88 197 ASP A CA 1
ATOM 1481 C C . ASP A 1 197 ? 8.190 -11.851 -10.957 1.00 88.88 197 ASP A C 1
ATOM 1483 O O . ASP A 1 197 ? 7.468 -10.859 -11.066 1.00 88.88 197 ASP A O 1
ATOM 1487 N N . GLY A 1 198 ? 9.337 -11.970 -11.630 1.00 85.38 198 GLY A N 1
ATOM 1488 C CA . GLY A 1 198 ? 9.877 -10.891 -12.460 1.00 85.38 198 GLY A CA 1
ATOM 1489 C C . GLY A 1 198 ? 8.992 -10.538 -13.656 1.00 85.38 198 GLY A C 1
ATOM 1490 O O . GLY A 1 198 ? 8.904 -9.367 -14.017 1.00 85.38 198 GLY A O 1
ATOM 1491 N N . ALA A 1 199 ? 8.302 -11.519 -14.248 1.00 85.56 199 ALA A N 1
ATOM 1492 C CA . ALA A 1 199 ? 7.389 -11.269 -15.359 1.00 85.56 199 ALA A CA 1
ATOM 1493 C C . ALA A 1 199 ? 6.104 -10.587 -14.870 1.00 85.56 199 ALA A C 1
ATOM 1495 O O . ALA A 1 199 ? 5.652 -9.628 -15.492 1.00 85.56 199 ALA A O 1
ATOM 1496 N N . ALA A 1 200 ? 5.554 -11.023 -13.733 1.00 88.75 200 ALA A N 1
ATOM 1497 C CA . ALA A 1 200 ? 4.402 -10.373 -13.110 1.00 88.75 200 ALA A CA 1
ATOM 1498 C C . ALA A 1 200 ? 4.713 -8.933 -12.664 1.00 88.75 200 ALA A C 1
ATOM 1500 O O . ALA A 1 200 ? 3.909 -8.030 -12.894 1.00 88.75 200 ALA A O 1
ATOM 1501 N N . ALA A 1 201 ? 5.888 -8.701 -12.072 1.00 90.94 201 ALA A N 1
ATOM 1502 C CA . ALA A 1 201 ? 6.339 -7.36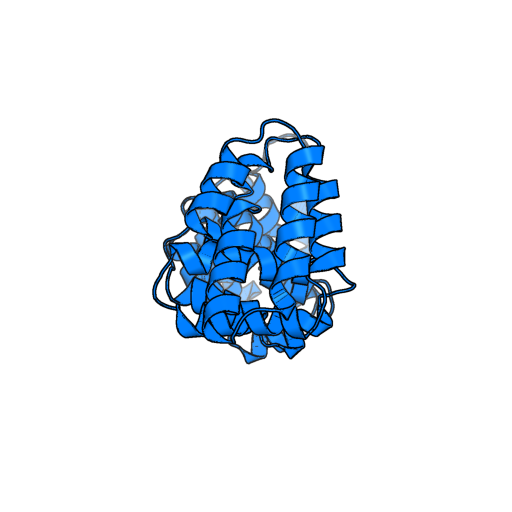8 -11.678 1.00 90.94 201 ALA A CA 1
ATOM 1503 C C . ALA A 1 201 ? 6.517 -6.450 -12.897 1.00 90.94 201 ALA A C 1
ATOM 1505 O O . ALA A 1 201 ? 6.073 -5.304 -12.878 1.00 90.94 201 ALA A O 1
ATOM 1506 N N . LEU A 1 202 ? 7.102 -6.957 -13.985 1.00 89.94 202 LEU A N 1
ATOM 1507 C CA . LEU A 1 202 ? 7.276 -6.177 -15.208 1.00 89.94 202 LEU A CA 1
ATOM 1508 C C . LEU A 1 202 ? 5.937 -5.858 -15.887 1.00 89.94 202 LEU A C 1
ATOM 1510 O O . LEU A 1 202 ? 5.748 -4.749 -16.380 1.00 89.94 202 LEU A O 1
ATOM 1514 N N . GLU A 1 203 ? 4.988 -6.793 -15.874 1.00 90.50 203 GLU A N 1
ATOM 1515 C CA . GLU A 1 203 ? 3.639 -6.560 -16.394 1.00 90.50 203 GLU A CA 1
ATOM 1516 C C . GLU A 1 203 ? 2.873 -5.506 -15.578 1.00 90.50 203 GLU A C 1
ATOM 1518 O O . GLU A 1 203 ? 2.171 -4.666 -16.147 1.00 90.50 203 GLU A O 1
ATOM 1523 N N . LEU A 1 204 ? 3.056 -5.495 -14.254 1.00 93.00 204 LEU A N 1
ATOM 1524 C CA . LEU A 1 204 ? 2.508 -4.465 -13.371 1.00 93.00 204 LEU A CA 1
ATOM 1525 C C . LEU A 1 204 ? 3.063 -3.076 -13.720 1.00 93.00 204 LEU A C 1
ATOM 1527 O O . LEU A 1 204 ? 2.289 -2.142 -13.927 1.00 93.00 204 LEU A O 1
ATOM 1531 N N . VAL A 1 205 ? 4.389 -2.954 -13.852 1.00 92.88 205 VAL A N 1
ATOM 1532 C CA . VAL A 1 205 ? 5.062 -1.702 -14.243 1.00 92.88 205 VAL A CA 1
ATOM 1533 C C . VAL A 1 205 ? 4.610 -1.245 -15.632 1.00 92.88 205 VAL A C 1
ATOM 1535 O O . VAL A 1 205 ? 4.313 -0.070 -15.848 1.00 92.88 205 VAL A O 1
ATOM 1538 N N . ARG A 1 206 ? 4.487 -2.180 -16.581 1.00 91.31 206 ARG A N 1
ATOM 1539 C CA . ARG A 1 206 ? 3.978 -1.891 -17.925 1.00 91.31 206 ARG A CA 1
ATOM 1540 C C . ARG A 1 206 ? 2.568 -1.309 -17.883 1.00 91.31 206 ARG A C 1
ATOM 1542 O O . ARG A 1 206 ? 2.296 -0.324 -18.567 1.00 91.31 206 ARG A O 1
ATOM 1549 N N . THR A 1 207 ? 1.692 -1.909 -17.080 1.00 92.62 207 THR A N 1
ATOM 1550 C CA . THR A 1 207 ? 0.308 -1.456 -16.900 1.00 92.62 207 THR A CA 1
ATOM 1551 C C . THR A 1 207 ? 0.271 -0.046 -16.306 1.00 92.62 207 THR A C 1
ATOM 1553 O O . THR A 1 207 ? -0.448 0.803 -16.827 1.00 92.62 207 THR A O 1
ATOM 1556 N N . ALA A 1 208 ? 1.110 0.241 -15.304 1.00 93.19 208 ALA A N 1
ATOM 1557 C CA . ALA A 1 208 ? 1.224 1.570 -14.699 1.00 93.19 208 ALA A CA 1
ATOM 1558 C C . ALA A 1 208 ? 1.546 2.657 -15.734 1.00 93.19 208 ALA A C 1
ATOM 1560 O O . ALA A 1 208 ? 0.806 3.631 -15.865 1.00 93.19 208 ALA A O 1
ATOM 1561 N N . VAL A 1 209 ? 2.590 2.447 -16.544 1.00 91.69 209 VAL A N 1
ATOM 1562 C CA . VAL A 1 209 ? 3.017 3.403 -17.584 1.00 91.69 209 VAL A CA 1
ATOM 1563 C C . VAL A 1 209 ? 1.972 3.548 -18.695 1.00 91.69 209 VAL A C 1
ATOM 1565 O O . VAL A 1 209 ? 1.828 4.620 -19.282 1.00 91.69 209 VAL A O 1
ATOM 1568 N N . GLN A 1 210 ? 1.236 2.480 -19.019 1.00 90.44 210 GLN A N 1
ATOM 1569 C CA . GLN A 1 210 ? 0.176 2.533 -20.029 1.00 90.44 210 GLN A CA 1
ATOM 1570 C C . GLN A 1 210 ? -1.040 3.337 -19.566 1.00 90.44 210 GLN A C 1
ATOM 1572 O O . GLN A 1 210 ? -1.608 4.077 -20.371 1.00 90.44 210 GLN A O 1
ATOM 1577 N N . LEU A 1 211 ? -1.442 3.179 -18.304 1.00 90.38 211 LEU A N 1
ATOM 1578 C CA . LEU A 1 211 ? -2.580 3.894 -17.729 1.00 90.38 211 LEU A CA 1
ATOM 1579 C C . LEU A 1 211 ? -2.232 5.355 -17.422 1.00 90.38 211 LEU A C 1
ATOM 1581 O O . LEU A 1 211 ? -3.040 6.244 -17.691 1.00 90.38 211 LEU A O 1
ATOM 1585 N N . HIS A 1 212 ? -1.017 5.604 -16.930 1.00 92.06 212 HIS A N 1
ATOM 1586 C CA . HIS A 1 212 ? -0.564 6.911 -16.458 1.00 92.06 212 HIS A CA 1
ATOM 1587 C C . HIS A 1 212 ? 0.814 7.263 -17.052 1.00 92.06 212 HIS A C 1
ATOM 1589 O O . HIS A 1 212 ? 1.837 7.116 -16.387 1.00 92.06 212 HIS A O 1
ATOM 1595 N N . PRO A 1 213 ? 0.880 7.724 -18.318 1.00 89.06 213 PRO A N 1
ATOM 1596 C CA . PRO A 1 213 ? 2.139 8.040 -18.995 1.00 89.06 213 PRO A CA 1
ATOM 1597 C C . PRO A 1 213 ? 2.669 9.423 -18.581 1.00 89.06 213 PRO A C 1
ATOM 1599 O O . PRO A 1 213 ? 2.770 10.333 -19.408 1.00 89.06 213 PRO A O 1
ATOM 1602 N N . THR A 1 214 ? 2.965 9.601 -17.295 1.00 89.31 214 THR A N 1
ATOM 1603 C CA . THR A 1 214 ? 3.483 10.856 -16.733 1.00 89.31 214 THR A CA 1
ATOM 1604 C C . THR A 1 214 ? 4.965 10.728 -16.367 1.00 89.31 214 THR A C 1
ATOM 1606 O O . THR A 1 214 ? 5.469 9.607 -16.243 1.00 89.31 214 THR A O 1
ATOM 1609 N N . PRO A 1 215 ? 5.709 11.848 -16.253 1.00 88.06 215 PRO A N 1
ATOM 1610 C CA . PRO A 1 215 ? 7.139 11.806 -15.948 1.00 88.06 215 PRO A CA 1
ATOM 1611 C C . PRO A 1 215 ? 7.456 11.082 -14.634 1.00 88.06 215 PRO A C 1
ATOM 1613 O O . PRO A 1 215 ? 8.432 10.334 -14.579 1.00 88.06 215 PRO A O 1
ATOM 1616 N N . ASP A 1 216 ? 6.618 11.265 -13.613 1.00 89.56 216 ASP A N 1
ATOM 1617 C CA . ASP A 1 216 ? 6.825 10.697 -12.277 1.00 89.56 216 ASP A CA 1
ATOM 1618 C C . ASP A 1 216 ? 6.618 9.174 -12.290 1.00 89.56 216 ASP A C 1
ATOM 1620 O O . ASP A 1 216 ? 7.505 8.417 -11.886 1.00 89.56 216 ASP A O 1
ATOM 1624 N N . VAL A 1 217 ? 5.529 8.701 -12.912 1.00 91.94 217 VAL A N 1
ATOM 1625 C CA . VAL A 1 217 ? 5.282 7.263 -13.128 1.00 91.94 217 VAL A CA 1
ATOM 1626 C C . VAL A 1 217 ? 6.374 6.640 -13.996 1.00 91.94 217 VAL A C 1
ATOM 1628 O O . VAL A 1 217 ? 6.829 5.534 -13.712 1.00 91.94 217 VAL A O 1
ATOM 1631 N N . ALA A 1 218 ? 6.831 7.337 -15.040 1.00 88.75 218 ALA A N 1
ATOM 1632 C CA . ALA A 1 218 ? 7.920 6.865 -15.888 1.00 88.75 218 ALA A CA 1
ATOM 1633 C C . ALA A 1 218 ? 9.239 6.743 -15.116 1.00 88.75 218 ALA A C 1
ATOM 1635 O O . ALA A 1 218 ? 9.947 5.757 -15.299 1.00 88.75 218 ALA A O 1
ATOM 1636 N N . SER A 1 219 ? 9.558 7.704 -14.245 1.00 88.75 219 SER A N 1
ATOM 1637 C CA . SER A 1 219 ? 10.742 7.641 -13.386 1.00 88.75 219 SER A CA 1
ATOM 1638 C C . SER A 1 219 ? 10.668 6.448 -12.432 1.00 88.75 219 SER A C 1
ATOM 1640 O O . SER A 1 219 ? 11.573 5.614 -12.431 1.00 88.75 219 SER A O 1
ATOM 1642 N N . ALA A 1 220 ? 9.562 6.302 -11.698 1.00 92.44 220 ALA A N 1
ATOM 1643 C CA . ALA A 1 220 ? 9.367 5.186 -10.774 1.00 92.44 220 ALA A CA 1
ATOM 1644 C C . ALA A 1 220 ? 9.377 3.824 -11.496 1.00 92.44 220 ALA A C 1
ATOM 1646 O O . ALA A 1 220 ? 9.918 2.841 -10.989 1.00 92.44 220 ALA A O 1
ATOM 1647 N N . ALA A 1 221 ? 8.808 3.755 -12.704 1.00 91.75 221 ALA A N 1
ATOM 1648 C CA . ALA A 1 221 ? 8.818 2.555 -13.537 1.00 91.75 221 ALA A CA 1
ATOM 1649 C C . ALA A 1 221 ? 10.236 2.141 -13.951 1.00 91.75 221 ALA A C 1
ATOM 1651 O O . ALA A 1 221 ? 10.536 0.949 -13.994 1.00 91.75 221 ALA A O 1
ATOM 1652 N N . LEU A 1 222 ? 11.116 3.101 -14.244 1.00 88.19 222 LEU A N 1
ATOM 1653 C CA . LEU A 1 222 ? 12.505 2.807 -14.591 1.00 88.19 222 LEU A CA 1
ATOM 1654 C C . LEU A 1 222 ? 13.272 2.222 -13.408 1.00 88.19 222 LEU A C 1
ATOM 1656 O O . LEU A 1 222 ? 13.947 1.207 -13.582 1.00 88.19 222 LEU A O 1
ATOM 1660 N N . ASP A 1 223 ? 13.106 2.789 -12.215 1.00 89.19 223 ASP A N 1
ATOM 1661 C CA . ASP A 1 223 ? 13.703 2.237 -10.995 1.00 89.19 223 ASP A CA 1
ATOM 1662 C C . ASP A 1 223 ? 13.212 0.803 -10.737 1.00 89.19 223 ASP A C 1
ATOM 1664 O O . ASP A 1 223 ? 14.002 -0.090 -10.415 1.00 89.19 223 ASP A O 1
ATOM 1668 N N . ALA A 1 224 ? 11.922 0.545 -10.977 1.00 91.31 224 ALA A N 1
ATOM 1669 C CA . ALA A 1 224 ? 11.342 -0.787 -10.845 1.00 91.31 224 ALA A CA 1
ATOM 1670 C C . ALA A 1 224 ? 11.913 -1.776 -11.872 1.00 91.31 224 ALA A C 1
ATOM 1672 O O . ALA A 1 224 ? 12.233 -2.911 -11.519 1.00 91.31 224 ALA A O 1
ATOM 1673 N N . ILE A 1 225 ? 12.092 -1.360 -13.131 1.00 89.38 225 ILE A N 1
ATOM 1674 C CA . ILE A 1 225 ? 12.702 -2.188 -14.187 1.00 89.38 225 ILE A CA 1
ATOM 1675 C C . ILE A 1 225 ? 14.138 -2.572 -13.815 1.00 89.38 225 ILE A C 1
ATOM 1677 O O . ILE A 1 225 ? 14.511 -3.738 -13.962 1.00 89.38 225 ILE A O 1
ATOM 1681 N N . VAL A 1 226 ? 14.927 -1.619 -13.306 1.00 86.75 226 VAL A N 1
ATOM 1682 C CA . VAL A 1 226 ? 16.289 -1.881 -12.813 1.00 86.75 226 VAL A CA 1
ATOM 1683 C C . VAL A 1 226 ? 16.245 -2.926 -11.696 1.00 86.75 226 VAL A C 1
ATOM 1685 O O . VAL A 1 226 ? 16.919 -3.952 -11.792 1.00 86.75 226 VAL A O 1
ATOM 1688 N N . ALA A 1 227 ? 15.388 -2.732 -10.688 1.00 89.31 227 ALA A N 1
ATOM 1689 C CA . ALA A 1 227 ? 15.262 -3.654 -9.560 1.00 89.31 227 ALA A CA 1
ATOM 1690 C C . ALA A 1 227 ? 14.823 -5.070 -9.984 1.00 89.31 227 ALA A C 1
ATOM 1692 O O . ALA A 1 227 ? 15.352 -6.065 -9.482 1.00 89.31 227 ALA A O 1
ATOM 1693 N N . ILE A 1 228 ? 13.896 -5.189 -10.942 1.00 88.69 228 ILE A N 1
ATOM 1694 C CA . ILE A 1 228 ? 13.478 -6.475 -11.529 1.00 88.69 228 ILE A CA 1
ATOM 1695 C C . ILE A 1 228 ? 14.668 -7.170 -12.200 1.00 88.69 228 ILE A C 1
ATOM 1697 O O . ILE A 1 228 ? 14.888 -8.371 -12.001 1.00 88.69 228 ILE A O 1
ATOM 1701 N N . GLY A 1 229 ? 15.442 -6.416 -12.978 1.00 83.19 229 GLY A N 1
ATOM 1702 C CA . GLY A 1 229 ? 16.625 -6.907 -13.672 1.00 83.19 229 GLY A CA 1
ATOM 1703 C C . GLY A 1 229 ? 17.747 -7.373 -12.743 1.00 83.19 229 GLY A C 1
ATOM 1704 O O . GLY A 1 229 ? 18.454 -8.319 -13.084 1.00 83.19 229 GLY A O 1
ATOM 1705 N N . GLU A 1 230 ? 17.899 -6.751 -11.574 1.00 83.94 230 GLU A N 1
ATOM 1706 C CA . GLU A 1 230 ? 18.898 -7.127 -10.564 1.00 83.94 230 GLU A CA 1
ATOM 1707 C C . GLU A 1 230 ? 18.435 -8.277 -9.657 1.00 83.94 230 GLU A C 1
ATOM 1709 O O . GLU A 1 230 ? 19.245 -9.098 -9.221 1.00 83.94 230 GLU A O 1
ATOM 1714 N N . SER A 1 231 ? 17.133 -8.367 -9.374 1.00 77.75 231 SER A N 1
ATOM 1715 C CA . SER A 1 231 ? 16.576 -9.362 -8.450 1.00 77.75 231 SER A CA 1
ATOM 1716 C C . SER A 1 231 ? 16.428 -10.762 -9.054 1.00 77.75 231 SER A C 1
ATOM 1718 O O . SER A 1 231 ? 16.168 -11.722 -8.321 1.00 77.75 231 SER A O 1
ATOM 1720 N N . THR A 1 232 ? 16.511 -10.910 -10.370 1.00 62.47 232 THR A N 1
ATOM 1721 C CA . THR A 1 232 ? 16.172 -12.158 -11.058 1.00 62.47 232 THR A CA 1
ATOM 1722 C C . THR A 1 232 ? 17.400 -12.764 -11.713 1.00 62.47 232 THR A C 1
ATOM 1724 O O . THR A 1 232 ? 18.213 -12.100 -12.345 1.00 62.47 232 THR A O 1
ATOM 1727 N N . VAL A 1 233 ? 17.549 -14.076 -11.554 1.00 56.50 233 VAL A N 1
ATOM 1728 C CA . VAL A 1 233 ? 18.785 -14.756 -11.948 1.00 56.50 233 VAL A CA 1
ATOM 1729 C C . VAL A 1 233 ? 18.833 -15.055 -13.456 1.00 56.50 233 VAL A C 1
ATOM 1731 O O . VAL A 1 233 ? 19.925 -15.318 -13.949 1.00 56.50 233 VAL A O 1
ATOM 1734 N N . VAL A 1 234 ? 17.710 -15.049 -14.209 1.00 51.50 234 VAL A N 1
ATOM 1735 C CA . VAL A 1 234 ? 17.741 -15.571 -15.601 1.00 51.50 234 VAL A CA 1
ATOM 1736 C C . VAL A 1 234 ? 16.824 -14.919 -16.671 1.00 51.50 234 VAL A C 1
ATOM 1738 O O . VAL A 1 234 ? 17.193 -15.019 -17.835 1.00 51.50 234 VAL A O 1
ATOM 1741 N N . GLU A 1 235 ? 15.693 -14.237 -16.411 1.00 58.88 235 GLU A N 1
ATOM 1742 C CA . GLU A 1 235 ? 14.694 -14.032 -17.507 1.00 58.88 235 GLU A CA 1
ATOM 1743 C C . GLU A 1 235 ? 14.085 -12.642 -17.811 1.00 58.88 235 GLU A C 1
ATOM 1745 O O . GLU A 1 235 ? 13.651 -12.464 -18.952 1.00 58.88 235 GLU A O 1
ATOM 1750 N N . PRO A 1 236 ? 14.035 -11.615 -16.943 1.00 58.47 236 PRO A N 1
ATOM 1751 C CA . PRO A 1 236 ? 13.319 -10.391 -17.317 1.00 58.47 236 PRO A CA 1
ATOM 1752 C C . PRO A 1 236 ? 14.031 -9.569 -18.384 1.00 58.47 236 PRO A C 1
ATOM 1754 O O . PRO A 1 236 ? 13.358 -8.878 -19.137 1.00 58.47 236 PRO A O 1
ATOM 1757 N N . TRP A 1 237 ? 15.351 -9.695 -18.548 1.00 64.44 237 TRP A N 1
ATOM 1758 C CA . TRP A 1 237 ? 16.051 -9.059 -19.669 1.00 64.44 237 TRP A CA 1
ATOM 1759 C C . TRP A 1 237 ? 15.664 -9.658 -21.021 1.00 64.44 237 TRP A C 1
ATOM 1761 O O . TRP A 1 237 ? 15.556 -8.926 -22.002 1.00 64.44 237 TRP A O 1
ATOM 1771 N N . ALA A 1 238 ? 15.365 -10.960 -21.072 1.00 66.44 238 ALA A N 1
ATOM 1772 C CA . ALA A 1 238 ? 14.792 -11.568 -22.268 1.00 66.44 238 ALA A CA 1
ATOM 1773 C C . ALA A 1 238 ? 13.400 -10.988 -22.565 1.00 66.44 238 ALA A C 1
ATOM 1775 O O . ALA A 1 238 ? 13.063 -10.791 -23.730 1.00 66.44 238 ALA A O 1
ATOM 1776 N N . LEU A 1 239 ? 12.624 -10.649 -21.526 1.00 64.44 239 LEU A N 1
ATOM 1777 C CA . LEU A 1 239 ? 11.348 -9.942 -21.664 1.00 64.44 239 LEU A CA 1
ATOM 1778 C C . LEU A 1 239 ? 11.541 -8.482 -22.116 1.00 64.44 239 LEU A C 1
ATOM 1780 O O . LEU A 1 239 ? 10.813 -8.016 -22.990 1.00 64.44 239 LEU A O 1
ATOM 1784 N N . MET A 1 240 ? 12.550 -7.779 -21.591 1.00 67.19 240 MET A N 1
ATOM 1785 C CA . MET A 1 240 ? 12.902 -6.411 -22.000 1.00 67.19 240 MET A CA 1
ATOM 1786 C C . MET A 1 240 ? 13.399 -6.338 -23.450 1.00 67.19 240 MET A C 1
ATOM 1788 O O . MET A 1 240 ? 13.169 -5.340 -24.126 1.00 67.19 240 MET A O 1
ATOM 1792 N N . ALA A 1 241 ? 14.024 -7.410 -23.945 1.00 67.25 241 ALA A N 1
ATOM 1793 C CA . ALA A 1 241 ? 14.450 -7.554 -25.336 1.00 67.25 241 ALA A CA 1
ATOM 1794 C C . ALA A 1 241 ? 13.295 -7.883 -26.307 1.00 67.25 241 ALA A C 1
ATOM 1796 O O . ALA A 1 241 ? 13.500 -7.923 -27.521 1.00 67.25 241 ALA A O 1
ATOM 1797 N N . THR A 1 242 ? 12.078 -8.126 -25.805 1.00 72.88 242 THR A N 1
ATOM 1798 C CA . THR A 1 242 ? 10.893 -8.263 -26.664 1.00 72.88 242 THR A CA 1
ATOM 1799 C C . THR A 1 242 ? 10.401 -6.903 -27.153 1.00 72.88 242 THR A C 1
ATOM 1801 O O . THR A 1 242 ? 10.681 -5.864 -26.557 1.00 72.88 242 THR A O 1
ATOM 1804 N N . GLU A 1 243 ? 9.585 -6.907 -28.209 1.00 69.69 243 GLU A N 1
ATOM 1805 C CA . GLU A 1 243 ? 8.913 -5.703 -28.718 1.00 69.69 243 GLU A CA 1
ATOM 1806 C C . GLU A 1 243 ? 8.132 -4.960 -27.617 1.00 69.69 243 GLU A C 1
ATOM 1808 O O . GLU A 1 243 ? 8.141 -3.733 -27.575 1.00 69.69 243 GLU A O 1
ATOM 1813 N N . ALA A 1 244 ? 7.531 -5.691 -26.670 1.00 69.75 244 ALA A N 1
ATOM 1814 C CA . ALA A 1 244 ? 6.805 -5.104 -25.546 1.00 69.75 244 ALA A CA 1
ATOM 1815 C C . ALA A 1 244 ? 7.727 -4.392 -24.540 1.00 69.75 244 ALA A C 1
ATOM 1817 O O . ALA A 1 244 ? 7.353 -3.352 -23.999 1.00 69.75 244 ALA A O 1
ATOM 1818 N N . GLY A 1 245 ? 8.926 -4.929 -24.301 1.00 71.38 245 GLY A N 1
ATOM 1819 C CA . GLY A 1 245 ? 9.929 -4.305 -23.437 1.00 71.38 245 GLY A CA 1
ATOM 1820 C C . GLY A 1 245 ? 10.526 -3.041 -24.053 1.00 71.38 245 GLY A C 1
ATOM 1821 O O . GLY A 1 245 ? 10.650 -2.017 -23.382 1.00 71.38 245 GLY A O 1
ATOM 1822 N N . VAL A 1 246 ? 10.812 -3.077 -25.357 1.00 74.44 246 VAL A N 1
ATOM 1823 C CA . VAL A 1 246 ? 11.286 -1.909 -26.115 1.00 74.44 246 VAL A CA 1
ATOM 1824 C C . VAL A 1 246 ? 10.219 -0.810 -26.180 1.00 74.44 246 VAL A C 1
ATOM 1826 O O . VAL A 1 246 ? 10.550 0.365 -26.009 1.00 74.44 246 VAL A O 1
ATOM 1829 N N . ASP A 1 247 ? 8.943 -1.164 -26.378 1.00 77.88 247 ASP A N 1
ATOM 1830 C CA . ASP A 1 247 ? 7.829 -0.204 -26.339 1.00 77.88 247 ASP A CA 1
ATOM 1831 C C . ASP A 1 247 ? 7.708 0.458 -24.958 1.00 77.88 247 ASP A C 1
ATOM 1833 O O . ASP A 1 247 ? 7.603 1.681 -24.873 1.00 77.88 247 ASP A O 1
ATOM 1837 N N . LEU A 1 248 ? 7.807 -0.319 -23.871 1.00 78.25 248 LEU A N 1
ATOM 1838 C CA . LEU A 1 248 ? 7.777 0.209 -22.502 1.00 78.25 248 LEU A CA 1
ATOM 1839 C C . LEU A 1 248 ? 8.908 1.216 -22.254 1.00 78.25 248 LEU A C 1
ATOM 1841 O O . LEU A 1 248 ? 8.650 2.336 -21.817 1.00 78.25 248 LEU A O 1
ATOM 1845 N N . LEU A 1 249 ? 10.147 0.856 -22.599 1.00 79.38 249 LEU A N 1
ATOM 1846 C CA . LEU A 1 249 ? 11.302 1.749 -22.457 1.00 79.38 249 LEU A CA 1
ATOM 1847 C C . LEU A 1 249 ? 11.158 3.020 -23.293 1.00 79.38 249 LEU A C 1
ATOM 1849 O O . LEU A 1 249 ? 11.484 4.110 -22.827 1.00 79.38 249 LEU A O 1
ATOM 1853 N N . SER A 1 250 ? 10.631 2.892 -24.511 1.00 77.94 250 SER A N 1
ATOM 1854 C CA . SER A 1 250 ? 10.380 4.032 -25.397 1.00 77.94 250 SER A CA 1
ATOM 1855 C C . SER A 1 250 ? 9.333 4.981 -24.812 1.00 77.94 250 SER A C 1
ATOM 1857 O O . SER A 1 250 ? 9.482 6.197 -24.920 1.00 77.94 250 SER A O 1
ATOM 1859 N N . ARG A 1 251 ? 8.293 4.450 -24.156 1.00 79.50 251 ARG A N 1
ATOM 1860 C CA . ARG A 1 251 ? 7.272 5.251 -23.463 1.00 79.50 251 ARG A CA 1
ATOM 1861 C C . ARG A 1 251 ? 7.836 5.969 -22.247 1.00 79.50 251 ARG A C 1
ATOM 1863 O O . ARG A 1 251 ? 7.576 7.159 -22.099 1.00 79.50 251 ARG A O 1
ATOM 1870 N N . CYS A 1 252 ? 8.635 5.285 -21.428 1.00 80.06 252 CYS A N 1
ATOM 1871 C CA . CYS A 1 252 ? 9.324 5.917 -20.304 1.00 80.06 252 CYS A CA 1
ATOM 1872 C C . CYS A 1 252 ? 10.219 7.066 -20.790 1.00 80.06 252 CYS A C 1
ATOM 1874 O O . CYS A 1 252 ? 10.138 8.172 -20.265 1.00 80.06 252 CYS A O 1
ATOM 1876 N N . ALA A 1 253 ? 11.000 6.839 -21.851 1.00 75.69 253 ALA A N 1
ATOM 1877 C CA . ALA A 1 253 ? 11.856 7.862 -22.447 1.00 75.69 253 ALA A CA 1
ATOM 1878 C C . ALA A 1 253 ? 11.060 9.054 -23.008 1.00 75.69 253 ALA A C 1
ATOM 1880 O O . ALA A 1 253 ? 11.466 10.199 -22.846 1.00 75.69 253 ALA A O 1
ATOM 1881 N N . ALA A 1 254 ? 9.917 8.799 -23.654 1.00 77.62 254 ALA A N 1
ATOM 1882 C CA . ALA A 1 254 ? 9.060 9.845 -24.213 1.00 77.62 254 ALA A CA 1
ATOM 1883 C C . ALA A 1 254 ? 8.345 10.687 -23.142 1.00 77.62 254 ALA A C 1
ATOM 1885 O O . ALA A 1 254 ? 7.997 11.837 -23.411 1.00 77.62 254 ALA A O 1
ATOM 1886 N N . ALA A 1 255 ? 8.109 10.121 -21.956 1.00 78.88 255 ALA A N 1
ATOM 1887 C CA . ALA A 1 255 ? 7.479 10.809 -20.834 1.00 78.88 255 ALA A CA 1
ATOM 1888 C C . ALA A 1 255 ? 8.464 11.672 -20.025 1.00 78.88 255 ALA A C 1
ATOM 1890 O O . ALA A 1 255 ? 8.023 12.561 -19.300 1.00 78.88 255 ALA A O 1
ATOM 1891 N N . GLN A 1 256 ? 9.781 11.460 -20.145 1.00 72.38 256 GLN A N 1
ATOM 1892 C CA . GLN A 1 256 ? 10.767 12.268 -19.425 1.00 72.38 256 GLN A CA 1
ATOM 1893 C C . GLN A 1 256 ? 10.988 13.651 -20.070 1.00 72.38 256 GLN A C 1
ATOM 1895 O O . GLN A 1 256 ? 11.013 13.780 -21.298 1.00 72.38 256 GLN A O 1
ATOM 1900 N N . PRO A 1 257 ? 11.178 14.714 -19.263 1.00 63.34 257 PRO A N 1
ATOM 1901 C CA . PRO A 1 257 ? 11.497 16.036 -19.780 1.00 63.34 257 PRO A CA 1
ATOM 1902 C C . PRO A 1 257 ? 12.901 16.064 -20.421 1.00 63.34 257 PRO A C 1
ATOM 1904 O O . PRO A 1 257 ? 13.828 15.439 -19.908 1.00 63.34 257 PRO A O 1
ATOM 1907 N N . PRO A 1 258 ? 13.102 16.832 -21.510 1.00 56.81 258 PRO A N 1
ATOM 1908 C CA . PRO A 1 258 ? 14.354 16.856 -22.277 1.00 56.81 258 PRO A CA 1
ATOM 1909 C C . PRO A 1 258 ? 15.551 17.504 -21.557 1.00 56.81 258 PRO A C 1
ATOM 1911 O O . PRO A 1 258 ? 16.662 17.468 -22.079 1.00 56.81 258 PRO A O 1
ATOM 1914 N N . GLU A 1 259 ? 15.356 18.106 -20.382 1.00 51.53 259 GLU A N 1
ATOM 1915 C CA . GLU A 1 259 ? 16.404 18.805 -19.638 1.00 51.53 259 GLU A CA 1
ATOM 1916 C C . GLU A 1 259 ? 16.394 18.365 -18.162 1.00 51.53 259 GLU A C 1
ATOM 1918 O O . GLU A 1 259 ? 15.538 18.798 -17.395 1.00 51.53 259 GLU A O 1
ATOM 1923 N N . GLY A 1 260 ? 17.353 17.521 -17.750 1.00 45.97 260 GLY A N 1
ATOM 1924 C CA . GLY A 1 260 ? 17.746 17.399 -16.333 1.00 45.97 260 GLY A CA 1
ATOM 1925 C C . GLY A 1 260 ? 17.842 16.005 -15.695 1.00 45.97 260 GLY A C 1
ATOM 1926 O O . GLY A 1 260 ? 18.273 15.932 -14.547 1.00 45.97 260 GLY A O 1
ATOM 1927 N N . GLY A 1 261 ? 17.489 14.914 -16.377 1.00 46.06 261 GLY A N 1
ATOM 1928 C CA . GLY A 1 261 ? 17.640 13.555 -15.828 1.00 46.06 261 GLY A CA 1
ATOM 1929 C C . GLY A 1 261 ? 19.053 12.977 -16.017 1.00 46.06 261 GLY A C 1
ATOM 1930 O O . GLY A 1 261 ? 19.729 13.370 -16.972 1.00 46.06 261 GLY A O 1
ATOM 1931 N N . PRO A 1 262 ? 19.522 12.052 -15.148 1.00 46.41 262 PRO A N 1
ATOM 1932 C CA . PRO A 1 262 ? 20.733 11.272 -15.416 1.00 46.41 262 PRO A CA 1
ATOM 1933 C C . PRO A 1 262 ? 20.610 10.624 -16.796 1.00 46.41 262 PRO A C 1
ATOM 1935 O O . PRO A 1 262 ? 19.515 10.221 -17.179 1.00 46.41 262 PRO A O 1
ATOM 1938 N N . ASP A 1 263 ? 21.713 10.578 -17.541 1.00 53.12 263 ASP A N 1
ATOM 1939 C CA . ASP A 1 263 ? 21.755 10.196 -18.953 1.00 53.12 263 ASP A CA 1
ATOM 1940 C C . ASP A 1 263 ? 21.141 8.793 -19.155 1.00 53.12 263 ASP A C 1
ATOM 1942 O O . ASP A 1 263 ? 21.804 7.763 -19.017 1.00 53.12 263 ASP A O 1
ATOM 1946 N N . PHE A 1 264 ? 19.827 8.760 -19.416 1.00 54.50 264 PHE A N 1
ATOM 1947 C CA . PHE A 1 264 ? 18.991 7.563 -19.571 1.00 54.50 264 PHE A CA 1
ATOM 1948 C C . PHE A 1 264 ? 19.602 6.604 -20.591 1.00 54.50 264 PHE A C 1
ATOM 1950 O O . PHE A 1 264 ? 19.570 5.385 -20.431 1.00 54.50 264 PHE A O 1
ATOM 1957 N N . SER A 1 265 ? 20.221 7.185 -21.619 1.00 54.56 265 SER A N 1
ATOM 1958 C CA . SER A 1 265 ? 20.925 6.461 -22.659 1.00 54.56 265 SER A CA 1
ATOM 1959 C C . SER A 1 265 ? 22.122 5.684 -22.111 1.00 54.56 265 SER A C 1
ATOM 1961 O O . SER A 1 265 ? 22.313 4.535 -22.483 1.00 54.56 265 SER A O 1
ATOM 1963 N N . GLU A 1 266 ? 22.887 6.245 -21.178 1.00 51.84 266 GLU A N 1
ATOM 1964 C CA . GLU A 1 266 ? 24.146 5.668 -20.715 1.00 51.84 266 GLU A CA 1
ATOM 1965 C C . GLU A 1 266 ? 23.914 4.550 -19.690 1.00 51.84 266 GLU A C 1
ATOM 1967 O O . GLU A 1 266 ? 24.520 3.486 -19.801 1.00 51.84 266 GLU A O 1
ATOM 1972 N N . GLY A 1 267 ? 22.976 4.734 -18.751 1.00 52.72 267 GLY A N 1
ATOM 1973 C CA . GLY A 1 267 ? 22.617 3.720 -17.749 1.00 52.72 267 GLY A CA 1
ATOM 1974 C C . GLY A 1 267 ? 21.894 2.508 -18.346 1.00 52.72 267 GLY A C 1
ATOM 1975 O O . GLY A 1 267 ? 22.222 1.363 -18.025 1.00 52.72 267 GLY A O 1
ATOM 1976 N N . LEU A 1 268 ? 20.959 2.747 -19.273 1.00 58.19 268 LEU A N 1
ATOM 1977 C CA . LEU A 1 268 ? 20.237 1.685 -19.969 1.00 58.19 268 LEU A CA 1
ATOM 1978 C C . LEU A 1 268 ? 21.161 0.918 -20.927 1.00 58.19 268 LEU A C 1
ATOM 1980 O O . LEU A 1 268 ? 21.125 -0.310 -20.948 1.00 58.19 268 LEU A O 1
ATOM 1984 N N . VAL A 1 269 ? 22.035 1.615 -21.667 1.00 58.56 269 VAL A N 1
ATOM 1985 C CA . VAL A 1 269 ? 23.043 0.979 -22.533 1.00 58.56 269 VAL A CA 1
ATOM 1986 C C . VAL A 1 269 ? 24.039 0.176 -21.706 1.00 58.56 269 VAL A C 1
ATOM 1988 O O . VAL A 1 269 ? 24.283 -0.979 -22.040 1.00 58.56 269 VAL A O 1
ATOM 1991 N N . HIS A 1 270 ? 24.557 0.714 -20.596 1.00 55.56 270 HIS A N 1
ATOM 1992 C CA . HIS A 1 270 ? 25.460 -0.046 -19.730 1.00 55.56 270 HIS A CA 1
ATOM 1993 C C . HIS A 1 270 ? 24.793 -1.291 -19.141 1.00 55.56 270 HIS A C 1
ATOM 1995 O O . HIS A 1 270 ? 25.447 -2.327 -19.041 1.00 55.56 270 HIS A O 1
ATOM 2001 N N . MET A 1 271 ? 23.516 -1.225 -18.757 1.00 55.78 271 MET A N 1
ATOM 2002 C CA . MET A 1 271 ? 22.783 -2.390 -18.250 1.00 55.78 271 MET A CA 1
ATOM 2003 C C . MET A 1 271 ? 22.473 -3.428 -19.331 1.00 55.78 271 MET A C 1
ATOM 2005 O O . MET A 1 271 ? 22.624 -4.623 -19.076 1.00 55.78 271 MET A O 1
ATOM 2009 N N . LEU A 1 272 ? 22.036 -2.997 -20.517 1.00 59.28 272 LEU A N 1
ATOM 2010 C CA . LEU A 1 272 ? 21.733 -3.893 -21.635 1.00 59.28 272 LEU A CA 1
ATOM 2011 C C . LEU A 1 272 ? 23.007 -4.583 -22.154 1.00 59.28 272 LEU A C 1
ATOM 2013 O O . LEU A 1 272 ? 22.979 -5.784 -22.417 1.00 59.28 272 LEU A O 1
ATOM 2017 N N . ASP A 1 273 ? 24.133 -3.864 -22.204 1.00 57.06 273 ASP A N 1
ATOM 2018 C CA . ASP A 1 273 ? 25.460 -4.398 -22.550 1.00 57.06 273 ASP A CA 1
ATOM 2019 C C . ASP A 1 273 ? 25.947 -5.414 -21.497 1.00 57.06 273 ASP A C 1
ATOM 2021 O O . ASP A 1 273 ? 26.370 -6.525 -21.819 1.00 57.06 273 ASP A O 1
ATOM 2025 N N . ARG A 1 274 ? 25.783 -5.105 -20.201 1.00 54.81 274 ARG A N 1
ATOM 2026 C CA . ARG A 1 274 ? 26.194 -5.992 -19.094 1.00 54.81 274 ARG A CA 1
ATOM 2027 C C . ARG A 1 274 ? 25.408 -7.305 -19.032 1.00 54.81 274 ARG A C 1
ATOM 2029 O O . ARG A 1 274 ? 25.938 -8.293 -18.527 1.00 54.81 274 ARG A O 1
ATOM 2036 N N . ASN A 1 275 ? 24.176 -7.316 -19.541 1.00 51.53 275 ASN A N 1
ATOM 2037 C CA . ASN A 1 275 ? 23.300 -8.490 -19.574 1.00 51.53 275 ASN A CA 1
ATOM 2038 C C . ASN A 1 275 ? 23.245 -9.175 -20.954 1.00 51.53 275 ASN A C 1
ATOM 2040 O O . ASN A 1 275 ? 22.482 -10.125 -21.127 1.00 51.53 275 ASN A O 1
ATOM 2044 N N . GLY A 1 276 ? 24.059 -8.734 -21.924 1.00 50.78 276 GLY A N 1
ATOM 2045 C CA . GLY A 1 276 ? 24.157 -9.350 -23.253 1.00 50.78 276 GLY A CA 1
ATOM 2046 C C . GLY A 1 276 ? 22.893 -9.213 -24.109 1.00 50.78 276 GLY A C 1
ATOM 2047 O O . GLY A 1 276 ? 22.632 -10.072 -24.950 1.00 50.78 276 GLY A O 1
ATOM 2048 N N . ALA A 1 277 ? 22.089 -8.176 -23.858 1.00 51.62 277 ALA A N 1
ATOM 2049 C CA . ALA A 1 277 ? 20.869 -7.866 -24.603 1.00 51.62 277 ALA A CA 1
ATOM 2050 C C . ALA A 1 277 ? 21.109 -6.901 -25.786 1.00 51.62 277 ALA A C 1
ATOM 2052 O O . ALA A 1 277 ? 20.188 -6.671 -26.573 1.00 51.62 277 ALA A O 1
ATOM 2053 N N . LEU A 1 278 ? 22.327 -6.354 -25.907 1.00 47.31 278 LEU A N 1
ATOM 2054 C CA . LEU A 1 278 ? 22.827 -5.535 -27.020 1.00 47.31 278 LEU A CA 1
ATOM 2055 C C . LEU A 1 278 ? 23.865 -6.293 -27.859 1.00 47.31 278 LEU A C 1
ATOM 2057 O O . LEU A 1 278 ? 24.626 -7.101 -27.280 1.00 47.31 278 LEU A O 1
#